Protein AF-G4TAB9-F1 (afdb_monomer_lite)

Foldseek 3Di:
DDDDPDAFPWKWFWADLALAQTFTATPVVRATQWGWAFDDQKIFIWGQDLLLATDTAKMKRHDDQDPPPPPPCRDAIWIAGPNDIGGCVRQVFDFDQDPDDDRFTKTWGDDPQWIKIKGFDPPPPDPDPDDPDDPFGKIWIKTFHPPDDDPDPDPDDDDDDDDPPVPVRDIDTAKMKTQDDPPDPGHIMIGGHPVNVVVVVSVSVSVNVVSQDRCNSVVDHHPDDSVRSSVVRSVVSDPDPPDD

Sequence (244 aa):
MSESPKDAVETLVFKNNSLIDATFTSRKQRRIVWATLTSGTSTTLYSVSPHGKLEAAASIHWHRAGSHLSLRNSAQSTVELEGNEFTIEQFGWRVRRGAFLSGIKSNYFTLGSHRCRWKPDSSGRLFDQTQYMSDAMTWVCEAEDVVGPPPHDSHGLSKLNSVLKKQSISKSTLATFCPSYNFSRHGGDLAIYPEGEPWTVWLLLSLILMHVKRQEWEKVQSQASPEALEATLGQRAAPTRPVP

Radius of gyration: 20.44 Å; chains: 1; bounding box: 75×31×52 Å

Structure (mmCIF, N/CA/C/O backbone):
data_AF-G4TAB9-F1
#
_entry.id   AF-G4TAB9-F1
#
loop_
_atom_site.group_PDB
_atom_site.id
_atom_site.type_symbol
_atom_site.label_atom_id
_atom_site.label_alt_id
_atom_site.label_comp_id
_atom_site.label_asym_id
_atom_site.label_entity_id
_atom_site.label_seq_id
_atom_site.pdbx_PDB_ins_code
_atom_site.Cartn_x
_atom_site.Cartn_y
_atom_site.Cartn_z
_atom_site.occupancy
_atom_site.B_iso_or_equiv
_atom_site.auth_seq_id
_atom_site.auth_comp_id
_atom_site.auth_asym_id
_atom_site.auth_atom_id
_atom_site.pdbx_PDB_model_num
ATOM 1 N N . MET A 1 1 ? -2.235 -5.477 -32.167 1.00 32.03 1 MET A N 1
ATOM 2 C CA . MET A 1 1 ? -3.614 -5.528 -31.641 1.00 32.03 1 MET A CA 1
ATOM 3 C C . MET A 1 1 ? -3.490 -5.431 -30.131 1.00 32.03 1 MET A C 1
ATOM 5 O O . MET A 1 1 ? -2.854 -6.290 -29.544 1.00 32.03 1 MET A O 1
ATOM 9 N N . SER A 1 2 ? -3.906 -4.307 -29.548 1.00 34.47 2 SER A N 1
ATOM 10 C CA . SER A 1 2 ? -3.848 -4.060 -28.100 1.00 34.47 2 SER A CA 1
ATOM 11 C C . SER A 1 2 ? -5.050 -4.764 -27.492 1.00 34.47 2 SER A C 1
ATOM 13 O O . SER A 1 2 ? -6.167 -4.357 -27.797 1.00 34.47 2 SER A O 1
ATOM 15 N N . GLU A 1 3 ? -4.831 -5.804 -26.688 1.00 38.50 3 GLU A N 1
ATOM 16 C CA . GLU A 1 3 ? -5.888 -6.386 -25.857 1.00 38.50 3 GLU A CA 1
ATOM 17 C C . GLU A 1 3 ? -6.584 -5.259 -25.079 1.00 38.50 3 GLU A C 1
ATOM 19 O O . GLU A 1 3 ? -5.935 -4.322 -24.594 1.00 38.50 3 GLU A O 1
ATOM 24 N N . SER A 1 4 ? -7.916 -5.305 -25.033 1.00 39.88 4 SER A N 1
ATOM 25 C CA . SER A 1 4 ? -8.698 -4.525 -24.076 1.00 39.88 4 SER A CA 1
ATOM 26 C C . SER A 1 4 ? -8.155 -4.802 -22.671 1.00 39.88 4 SER A C 1
ATOM 28 O O . SER A 1 4 ? -7.745 -5.938 -22.417 1.00 39.88 4 SER A O 1
ATOM 30 N N . PRO A 1 5 ? -8.099 -3.808 -21.767 1.00 48.31 5 PRO A N 1
ATOM 31 C CA . PRO A 1 5 ? -7.611 -4.056 -20.419 1.00 48.31 5 PRO A CA 1
ATOM 32 C C . PRO A 1 5 ? -8.468 -5.165 -19.806 1.00 48.31 5 PRO A C 1
ATOM 34 O O . PRO A 1 5 ? -9.688 -5.034 -19.737 1.00 48.31 5 PRO A O 1
ATOM 37 N N . LYS A 1 6 ? -7.821 -6.280 -19.447 1.00 62.38 6 LYS A N 1
ATOM 38 C CA . LYS A 1 6 ? -8.439 -7.363 -18.680 1.00 62.38 6 LYS A CA 1
ATOM 39 C C . LYS A 1 6 ? -9.112 -6.731 -17.463 1.00 62.38 6 LYS A C 1
ATOM 41 O O . LYS A 1 6 ? -8.503 -5.875 -16.819 1.00 62.38 6 LYS A O 1
ATOM 46 N N . ASP A 1 7 ? -10.351 -7.116 -17.177 1.00 82.88 7 ASP A N 1
ATOM 47 C CA . ASP A 1 7 ? -11.093 -6.564 -16.045 1.00 82.88 7 ASP A CA 1
ATOM 48 C C . ASP A 1 7 ? -10.268 -6.702 -14.755 1.00 82.88 7 ASP A C 1
ATOM 50 O O . ASP A 1 7 ? -9.696 -7.761 -14.476 1.00 82.88 7 ASP A O 1
ATOM 54 N N . ALA A 1 8 ? -10.167 -5.619 -13.980 1.00 83.62 8 ALA A N 1
ATOM 55 C CA . ALA A 1 8 ? -9.470 -5.644 -12.700 1.00 83.62 8 ALA A CA 1
ATOM 56 C C . ALA A 1 8 ? -10.118 -6.689 -11.776 1.00 83.62 8 ALA A C 1
ATOM 58 O O . ALA A 1 8 ? -11.340 -6.715 -11.610 1.00 83.62 8 ALA A O 1
ATOM 59 N N . VAL A 1 9 ? -9.306 -7.542 -11.150 1.00 91.88 9 VAL A N 1
ATOM 60 C CA . VAL A 1 9 ? -9.807 -8.592 -10.242 1.00 91.88 9 VAL A CA 1
ATOM 61 C C . VAL A 1 9 ? -10.205 -8.029 -8.886 1.00 91.88 9 VAL A C 1
ATOM 63 O O . VAL A 1 9 ? -11.069 -8.592 -8.206 1.00 91.88 9 VAL A O 1
ATOM 66 N N . GLU A 1 10 ? -9.600 -6.902 -8.517 1.00 92.31 10 GLU A N 1
ATOM 67 C CA . GLU A 1 10 ? -9.903 -6.151 -7.312 1.00 92.31 10 GLU A CA 1
ATOM 68 C C . GLU A 1 10 ? -9.774 -4.649 -7.583 1.00 92.31 10 GLU A C 1
ATOM 70 O O . GLU A 1 10 ? -8.941 -4.191 -8.364 1.00 92.31 10 GLU A O 1
ATOM 75 N N . THR A 1 11 ? -10.619 -3.858 -6.932 1.00 93.00 11 THR A N 1
ATOM 76 C CA . THR A 1 11 ? -10.509 -2.399 -6.933 1.00 93.00 11 THR A CA 1
ATOM 77 C C . THR A 1 11 ? -10.680 -1.908 -5.512 1.00 93.00 11 THR A C 1
ATOM 79 O O . THR A 1 11 ? -11.763 -1.999 -4.932 1.00 93.00 11 THR A O 1
ATOM 82 N N . LEU A 1 12 ? -9.602 -1.371 -4.958 1.00 93.31 12 LEU A N 1
ATOM 83 C CA . LEU A 1 12 ? -9.556 -0.819 -3.617 1.00 93.31 12 LEU A CA 1
ATOM 84 C C . LEU A 1 12 ? -9.867 0.672 -3.676 1.00 93.31 12 LEU A C 1
ATOM 86 O O . LEU A 1 12 ? -9.183 1.415 -4.367 1.00 93.31 12 LEU A O 1
ATOM 90 N N . VAL A 1 13 ? -10.880 1.111 -2.937 1.00 92.12 13 VAL A N 1
ATOM 91 C CA . VAL A 1 13 ? -11.283 2.519 -2.838 1.00 92.12 13 VAL A CA 1
ATOM 92 C C . VAL A 1 13 ? -10.944 3.048 -1.449 1.00 92.12 13 VAL A C 1
ATOM 94 O O . VAL A 1 13 ? -11.256 2.400 -0.447 1.00 92.12 13 VAL A O 1
ATOM 97 N N . PHE A 1 14 ? -10.358 4.240 -1.374 1.00 89.94 14 PHE A N 1
ATOM 98 C CA . PHE A 1 14 ? -10.007 4.912 -0.121 1.00 89.94 14 PHE A CA 1
ATOM 99 C C . PHE A 1 14 ? -10.434 6.385 -0.185 1.00 89.94 14 PHE A C 1
ATOM 101 O O . PHE A 1 14 ? -10.315 7.047 -1.211 1.00 89.94 14 PHE A O 1
ATOM 108 N N . LYS A 1 15 ? -11.011 6.904 0.904 1.00 78.31 15 LYS A N 1
ATOM 109 C CA . LYS A 1 15 ? -11.654 8.235 0.911 1.00 78.31 15 LYS A CA 1
ATOM 110 C C . LYS A 1 15 ? -10.729 9.380 1.315 1.00 78.31 15 LYS A C 1
ATOM 112 O O . LYS A 1 15 ? -11.052 10.532 1.048 1.00 78.31 15 LYS A O 1
ATOM 117 N N . ASN A 1 16 ? -9.608 9.072 1.957 1.00 73.06 16 ASN A N 1
ATOM 118 C CA . ASN A 1 16 ? -8.681 10.080 2.453 1.00 73.06 16 ASN A CA 1
ATOM 119 C C . ASN A 1 16 ? -7.612 10.364 1.395 1.00 73.06 16 ASN A C 1
ATOM 121 O O . ASN A 1 16 ? -7.181 9.468 0.678 1.00 73.06 16 ASN A O 1
ATOM 125 N N . ASN A 1 17 ? -7.132 11.605 1.327 1.00 74.56 17 ASN A N 1
ATOM 126 C CA . ASN A 1 17 ? -6.008 11.951 0.448 1.00 74.56 17 ASN A CA 1
ATOM 127 C C . ASN A 1 17 ? -4.670 11.367 0.935 1.00 74.56 17 ASN A C 1
ATOM 129 O O . ASN A 1 17 ? -3.666 11.484 0.237 1.00 74.56 17 ASN A O 1
ATOM 133 N N . SER A 1 18 ? -4.659 10.765 2.128 1.00 85.12 18 SER A N 1
ATOM 134 C CA . SER A 1 18 ? -3.510 10.063 2.679 1.00 85.12 18 SER A CA 1
ATOM 135 C C . SER A 1 18 ? -3.705 8.555 2.555 1.00 85.12 18 SER A C 1
ATOM 137 O O . SER A 1 18 ? -4.803 8.043 2.774 1.00 85.12 18 SER A O 1
ATOM 139 N N . LEU A 1 19 ? -2.628 7.855 2.202 1.00 90.56 19 LEU A N 1
ATOM 140 C CA . LEU A 1 19 ? -2.579 6.388 2.166 1.00 90.56 19 LEU A CA 1
ATOM 141 C C . LEU A 1 19 ? -2.142 5.783 3.508 1.00 90.56 19 LEU A C 1
ATOM 143 O O . LEU A 1 19 ? -2.091 4.562 3.655 1.00 90.56 19 LEU A O 1
ATOM 147 N N . ILE A 1 20 ? -1.817 6.638 4.475 1.00 92.69 20 ILE A N 1
ATOM 148 C CA . ILE A 1 20 ? -1.508 6.277 5.856 1.00 92.69 20 ILE A CA 1
ATOM 149 C C . ILE A 1 20 ? -2.669 6.693 6.749 1.00 92.69 20 ILE A C 1
ATOM 151 O O . ILE A 1 20 ? -3.351 7.673 6.451 1.00 92.69 20 ILE A O 1
ATOM 155 N N . ASP A 1 21 ? -2.902 5.927 7.814 1.00 92.69 21 ASP A N 1
ATOM 156 C CA . ASP A 1 21 ? -4.127 6.034 8.618 1.00 92.69 21 ASP A CA 1
ATOM 157 C C . ASP A 1 21 ? -5.402 5.971 7.748 1.00 92.69 21 ASP A C 1
ATOM 159 O O . ASP A 1 21 ? -6.299 6.818 7.802 1.00 92.69 21 ASP A O 1
ATOM 163 N N . ALA A 1 22 ? -5.439 4.988 6.844 1.00 93.38 22 ALA A N 1
ATOM 164 C CA . ALA A 1 22 ? -6.462 4.855 5.817 1.00 93.38 22 ALA A CA 1
ATOM 165 C C . ALA A 1 22 ? -7.086 3.458 5.818 1.00 93.38 22 ALA A C 1
ATOM 167 O O . ALA A 1 22 ? -6.459 2.466 6.174 1.00 93.38 22 ALA A O 1
ATOM 168 N N . THR A 1 23 ? -8.334 3.369 5.359 1.00 94.31 23 THR A N 1
ATOM 169 C CA . THR A 1 23 ? -9.002 2.089 5.094 1.00 94.31 23 THR A CA 1
ATOM 170 C C . THR A 1 23 ? -9.260 1.940 3.603 1.00 94.31 23 THR A C 1
ATOM 172 O O . THR A 1 23 ? -9.654 2.890 2.923 1.00 94.31 23 THR A O 1
ATOM 175 N N . PHE A 1 24 ? -9.054 0.727 3.104 1.00 95.12 24 PHE A N 1
ATOM 176 C CA . PHE A 1 24 ? -9.211 0.375 1.702 1.00 95.12 24 PHE A CA 1
ATOM 177 C C . PHE A 1 24 ? -10.399 -0.572 1.572 1.00 95.12 24 PHE A C 1
ATOM 179 O O . PHE A 1 24 ? -10.399 -1.695 2.086 1.00 95.12 24 PHE A O 1
ATOM 186 N N . THR A 1 25 ? -11.438 -0.093 0.897 1.00 95.06 25 THR A N 1
ATOM 187 C CA . THR A 1 25 ? -12.670 -0.843 0.664 1.00 95.06 25 THR A CA 1
ATOM 188 C C . THR A 1 25 ? -12.582 -1.553 -0.675 1.00 95.06 25 THR A C 1
ATOM 190 O O . THR A 1 25 ? -12.446 -0.903 -1.708 1.00 95.06 25 THR A O 1
ATOM 193 N N . SER A 1 26 ? -12.701 -2.876 -0.666 1.00 95.19 26 SER A N 1
ATOM 194 C CA . SER A 1 26 ? -12.846 -3.667 -1.885 1.00 95.19 26 SER A CA 1
ATOM 195 C C . SER A 1 26 ? -14.192 -3.350 -2.527 1.00 95.19 26 SER A C 1
ATOM 197 O O . SER A 1 26 ? -15.243 -3.496 -1.895 1.00 95.19 26 SER A O 1
ATOM 199 N N . ARG A 1 27 ? -14.182 -2.932 -3.794 1.00 91.56 27 ARG A N 1
ATOM 200 C CA . ARG A 1 27 ? -15.405 -2.707 -4.576 1.00 91.56 27 ARG A CA 1
ATOM 201 C C . ARG A 1 27 ? -16.138 -4.027 -4.825 1.00 91.56 27 ARG A C 1
ATOM 203 O O . ARG A 1 27 ? -17.368 -4.051 -4.792 1.00 91.56 27 ARG A O 1
ATOM 210 N N . LYS A 1 28 ? -15.387 -5.117 -5.013 1.00 91.75 28 LYS A N 1
ATOM 211 C CA . LYS A 1 28 ? -15.912 -6.469 -5.246 1.00 91.75 28 LYS A CA 1
ATOM 212 C C . LYS A 1 28 ? -16.591 -7.038 -4.002 1.00 91.75 28 LYS A C 1
ATOM 214 O O . LYS A 1 28 ? -17.728 -7.490 -4.074 1.00 91.75 28 LYS A O 1
ATOM 219 N N . GLN A 1 29 ? -15.917 -6.978 -2.855 1.00 92.50 29 GLN A N 1
ATOM 220 C CA . GLN A 1 29 ? -16.400 -7.536 -1.587 1.00 92.50 29 GLN A CA 1
ATOM 221 C C . GLN A 1 29 ? -17.284 -6.559 -0.800 1.00 92.50 29 GLN A C 1
ATOM 223 O O . GLN A 1 29 ? -17.890 -6.949 0.194 1.00 92.50 29 GLN A O 1
ATOM 228 N N . ARG A 1 30 ? -17.344 -5.286 -1.220 1.00 93.00 30 ARG A N 1
ATOM 229 C CA . ARG A 1 30 ? -18.098 -4.195 -0.577 1.00 93.00 30 ARG A CA 1
ATOM 230 C C . ARG A 1 30 ? -17.795 -4.035 0.917 1.00 93.00 30 ARG A C 1
ATOM 232 O O . ARG A 1 30 ? -18.663 -3.655 1.698 1.00 93.00 30 ARG A O 1
ATOM 239 N N . ARG A 1 31 ? -16.551 -4.308 1.311 1.00 93.94 31 ARG A N 1
ATOM 240 C CA . ARG A 1 31 ? -16.072 -4.222 2.696 1.00 93.94 31 ARG A CA 1
ATOM 241 C C . ARG A 1 31 ? -14.636 -3.726 2.752 1.00 93.94 31 ARG A C 1
ATOM 243 O O . ARG A 1 31 ? -13.920 -3.765 1.751 1.00 93.94 31 ARG A O 1
ATOM 250 N N . ILE A 1 32 ? -14.216 -3.293 3.935 1.00 95.31 32 ILE A N 1
ATOM 251 C CA . ILE A 1 32 ? -12.814 -2.972 4.205 1.00 95.31 32 ILE A CA 1
ATOM 252 C C . ILE A 1 32 ? -12.015 -4.279 4.188 1.00 95.31 32 ILE A C 1
ATOM 254 O O . ILE A 1 32 ? -12.400 -5.248 4.843 1.00 95.31 32 ILE A O 1
ATOM 258 N N . VAL A 1 33 ? -10.942 -4.301 3.399 1.00 97.06 33 VAL A N 1
ATOM 259 C CA . VAL A 1 33 ? -10.063 -5.471 3.211 1.00 97.06 33 VAL A CA 1
ATOM 260 C C . VAL A 1 33 ? -8.607 -5.173 3.555 1.00 97.06 33 VAL A C 1
ATOM 262 O O . VAL A 1 33 ? -7.869 -6.097 3.876 1.00 97.06 33 VAL A O 1
ATOM 265 N N . TRP A 1 34 ? -8.214 -3.897 3.545 1.00 97.62 34 TRP A N 1
ATOM 266 C CA . TRP A 1 34 ? -6.914 -3.441 4.029 1.00 97.62 34 TRP A CA 1
ATOM 267 C C . TRP A 1 34 ? -7.077 -2.183 4.874 1.00 97.62 34 TRP A C 1
ATOM 269 O O . TRP A 1 34 ? -8.012 -1.399 4.671 1.00 97.62 34 TRP A O 1
ATOM 279 N N . ALA A 1 35 ? -6.149 -1.972 5.796 1.00 96.94 35 ALA A N 1
ATOM 280 C CA . ALA A 1 35 ? -6.041 -0.748 6.573 1.00 96.94 35 ALA A CA 1
ATOM 281 C C . ALA A 1 35 ? -4.573 -0.403 6.819 1.00 96.94 35 ALA A C 1
ATOM 283 O O . ALA A 1 35 ? -3.735 -1.291 6.935 1.00 96.94 35 ALA A O 1
ATOM 284 N N . THR A 1 36 ? -4.260 0.879 6.924 1.00 97.00 36 THR A N 1
ATOM 285 C CA . THR A 1 36 ? -2.974 1.358 7.423 1.00 97.00 36 THR A CA 1
ATOM 286 C C . THR A 1 36 ? -3.197 2.070 8.742 1.00 97.00 36 THR A C 1
ATOM 288 O O . THR A 1 36 ? -4.131 2.856 8.859 1.00 97.00 36 THR A O 1
ATOM 291 N N . LEU A 1 37 ? -2.338 1.814 9.725 1.00 96.56 37 LEU A N 1
ATOM 292 C CA . LEU A 1 37 ? -2.299 2.562 10.981 1.00 96.56 37 LEU A CA 1
ATOM 293 C C . LEU A 1 37 ? -0.888 3.088 11.202 1.00 96.56 37 LEU A C 1
ATOM 295 O O . LEU A 1 37 ? 0.083 2.373 10.963 1.00 96.56 37 LEU A O 1
ATOM 299 N N . THR A 1 38 ? -0.776 4.329 11.662 1.00 95.25 38 THR A N 1
ATOM 300 C CA . THR A 1 38 ? 0.503 4.980 11.944 1.00 95.25 38 THR A CA 1
ATOM 301 C C . THR A 1 38 ? 0.605 5.280 13.429 1.00 95.25 38 THR A C 1
ATOM 303 O O . THR A 1 38 ? -0.222 6.009 13.974 1.00 95.25 38 THR A O 1
ATOM 306 N N . SER A 1 39 ? 1.638 4.739 14.071 1.00 94.06 39 SER A N 1
ATOM 307 C CA . SER A 1 39 ? 1.949 4.958 15.480 1.00 94.06 39 SER A CA 1
ATOM 308 C C . SER A 1 39 ? 3.418 5.331 15.636 1.00 94.06 39 SER A C 1
ATOM 310 O O . SER A 1 39 ? 4.325 4.557 15.314 1.00 94.06 39 SER A O 1
ATOM 312 N N . GLY A 1 40 ? 3.661 6.553 16.106 1.00 91.69 40 GLY A N 1
ATOM 313 C CA . GLY A 1 40 ? 4.998 7.111 16.237 1.00 91.69 40 GLY A CA 1
ATOM 314 C C . GLY A 1 40 ? 5.704 7.167 14.884 1.00 91.69 40 GLY A C 1
ATOM 315 O O . GLY A 1 40 ? 5.285 7.886 13.977 1.00 91.69 40 GLY A O 1
ATOM 316 N N . THR A 1 41 ? 6.795 6.413 14.767 1.00 92.12 41 THR A N 1
ATOM 317 C CA . THR A 1 41 ? 7.621 6.311 13.558 1.00 92.12 41 THR A CA 1
ATOM 318 C C . THR A 1 41 ? 7.270 5.113 12.685 1.00 92.12 41 THR A C 1
ATOM 320 O O . THR A 1 41 ? 7.981 4.867 11.721 1.00 92.12 41 THR A O 1
ATOM 323 N N . SER A 1 42 ? 6.222 4.349 12.988 1.00 94.62 42 SER A N 1
ATOM 324 C CA . SER A 1 42 ? 5.870 3.158 12.215 1.00 94.62 42 SER A CA 1
ATOM 325 C C . SER A 1 42 ? 4.497 3.302 11.573 1.00 94.62 42 SER A C 1
ATOM 327 O O . SER A 1 42 ? 3.547 3.738 12.223 1.00 94.62 42 SER A O 1
ATOM 329 N N . THR A 1 43 ? 4.389 2.937 10.298 1.00 96.31 43 THR A N 1
ATOM 330 C CA . THR A 1 43 ? 3.108 2.717 9.621 1.00 96.31 43 THR A CA 1
ATOM 331 C C . THR A 1 43 ? 2.977 1.241 9.299 1.00 96.31 43 THR A C 1
ATOM 333 O O . THR A 1 43 ? 3.750 0.721 8.499 1.00 96.31 43 THR A O 1
ATOM 336 N N . THR A 1 44 ? 1.960 0.588 9.844 1.00 97.69 44 THR A N 1
ATOM 337 C CA . THR A 1 44 ? 1.683 -0.830 9.609 1.00 97.69 44 THR A CA 1
ATOM 338 C C . THR A 1 44 ? 0.521 -0.982 8.639 1.00 97.69 44 THR A C 1
ATOM 340 O O . THR A 1 44 ? -0.521 -0.343 8.797 1.00 97.69 44 THR A O 1
ATOM 343 N N . LEU A 1 45 ? 0.699 -1.835 7.633 1.00 97.88 45 LEU A N 1
ATOM 344 C CA . LEU A 1 45 ? -0.339 -2.287 6.716 1.00 97.88 45 LEU A CA 1
ATOM 345 C C . LEU A 1 45 ? -0.945 -3.587 7.255 1.00 97.88 45 LEU A C 1
ATOM 347 O O . LEU A 1 45 ? -0.244 -4.580 7.445 1.00 97.88 45 LEU A O 1
ATOM 351 N N . TYR A 1 46 ? -2.256 -3.580 7.456 1.00 98.00 46 TYR A N 1
ATOM 352 C CA . TYR A 1 46 ? -3.039 -4.709 7.938 1.00 98.00 46 TYR A CA 1
ATOM 353 C C . TYR A 1 46 ? -3.952 -5.242 6.841 1.00 98.00 46 TYR A C 1
ATOM 355 O O . TYR A 1 46 ? -4.637 -4.462 6.170 1.00 98.00 46 TYR A O 1
ATOM 363 N N . SER A 1 47 ? -4.022 -6.564 6.710 1.00 97.50 47 SER A N 1
ATOM 364 C CA . SER A 1 47 ? -5.145 -7.222 6.049 1.00 97.50 47 SER A CA 1
ATOM 365 C C . SER A 1 47 ? -6.335 -7.271 7.014 1.00 97.50 47 SER A C 1
ATOM 367 O O . SER A 1 47 ? -6.168 -7.360 8.232 1.00 97.50 47 SER A O 1
ATOM 369 N N . VAL A 1 48 ? -7.552 -7.170 6.478 1.00 97.25 48 VAL A N 1
ATOM 370 C CA . VAL A 1 48 ? -8.790 -7.203 7.264 1.00 97.25 48 VAL A CA 1
ATOM 371 C C . VAL A 1 48 ? -9.587 -8.449 6.907 1.00 97.25 48 VAL A C 1
ATOM 373 O O . VAL A 1 48 ? -10.176 -8.572 5.822 1.00 97.25 48 VAL A O 1
ATOM 376 N N . SER A 1 49 ? -9.647 -9.379 7.854 1.00 96.00 49 SER A N 1
ATOM 377 C CA . SER A 1 49 ? -10.442 -10.599 7.722 1.00 96.00 49 SER A CA 1
ATOM 378 C C . SER A 1 49 ? -11.942 -10.287 7.559 1.00 96.00 49 SER A C 1
ATOM 380 O O . SER A 1 49 ? -12.399 -9.194 7.912 1.00 96.00 49 SER A O 1
ATOM 382 N N . PRO A 1 50 ? -12.758 -11.235 7.061 1.00 93.31 50 PRO A N 1
ATOM 383 C CA . PRO A 1 50 ? -14.213 -11.072 6.974 1.00 93.31 50 PRO A CA 1
ATOM 384 C C . PRO A 1 50 ? -14.896 -10.697 8.297 1.00 93.31 50 PRO A C 1
ATOM 386 O O . PRO A 1 50 ? -15.932 -10.041 8.279 1.00 93.31 50 PRO A O 1
ATOM 389 N N . HIS A 1 51 ? -14.303 -11.070 9.433 1.00 92.56 51 HIS A N 1
ATOM 390 C CA . HIS A 1 51 ? -14.827 -10.789 10.772 1.00 92.56 51 HIS A CA 1
ATOM 391 C C . HIS A 1 51 ? -14.289 -9.485 11.379 1.00 92.56 51 HIS A C 1
ATOM 393 O O . HIS A 1 51 ? -14.557 -9.196 12.541 1.00 92.56 51 HIS A O 1
ATOM 399 N N . GLY A 1 52 ? -13.524 -8.700 10.616 1.00 93.56 52 GLY A N 1
ATOM 400 C CA . GLY A 1 52 ? -12.969 -7.427 11.073 1.00 93.56 52 GLY A CA 1
ATOM 401 C C . GLY A 1 52 ? -11.675 -7.541 11.881 1.00 93.56 52 GLY A C 1
ATOM 402 O O . GLY A 1 52 ? -11.149 -6.509 12.280 1.00 93.56 52 GLY A O 1
ATOM 403 N N . LYS A 1 53 ? -11.137 -8.753 12.081 1.00 96.56 53 LYS A N 1
ATOM 404 C CA . LYS A 1 53 ? -9.807 -8.966 12.673 1.00 96.56 53 LYS A CA 1
ATOM 405 C C . LYS A 1 53 ? -8.710 -8.456 11.736 1.00 96.56 53 LYS A C 1
ATOM 407 O O . LYS A 1 53 ? -8.800 -8.704 10.527 1.00 96.56 53 LYS A O 1
ATOM 412 N N . LEU A 1 54 ? -7.708 -7.793 12.300 1.00 97.19 54 LEU A N 1
ATOM 413 C CA . LEU A 1 54 ? -6.544 -7.248 11.619 1.00 97.19 54 LEU A CA 1
ATOM 414 C C . LEU A 1 54 ? -5.368 -8.226 11.703 1.00 97.19 54 LEU A C 1
ATOM 416 O O . LEU A 1 54 ? -5.044 -8.751 12.766 1.00 97.19 54 LEU A O 1
ATOM 420 N N . GLU A 1 55 ? -4.685 -8.433 10.582 1.00 96.88 55 GLU A N 1
ATOM 421 C CA . GLU A 1 55 ? -3.434 -9.193 10.532 1.00 96.88 55 GLU A CA 1
ATOM 422 C C . GLU A 1 55 ? -2.353 -8.324 9.894 1.00 96.88 55 GLU A C 1
ATOM 424 O O . GLU A 1 55 ? -2.518 -7.827 8.778 1.00 96.88 55 GLU A O 1
ATOM 429 N N . ALA A 1 56 ? -1.262 -8.081 10.623 1.00 96.81 56 ALA A N 1
ATOM 430 C CA . ALA A 1 56 ? -0.165 -7.258 10.127 1.00 96.81 56 ALA A CA 1
ATOM 431 C C . ALA A 1 56 ? 0.511 -7.962 8.943 1.00 96.81 56 ALA A C 1
ATOM 433 O O . ALA A 1 56 ? 1.013 -9.075 9.081 1.00 96.81 56 ALA A O 1
ATOM 434 N N . ALA A 1 57 ? 0.513 -7.308 7.784 1.00 96.88 57 ALA A N 1
ATOM 435 C CA . ALA A 1 57 ? 1.118 -7.829 6.562 1.00 96.88 57 ALA A CA 1
ATOM 436 C C . ALA A 1 57 ? 2.511 -7.239 6.317 1.00 96.88 57 ALA A C 1
ATOM 438 O O . ALA A 1 57 ? 3.392 -7.920 5.798 1.00 96.88 57 ALA A O 1
ATOM 439 N N . ALA A 1 58 ? 2.704 -5.968 6.676 1.00 96.94 58 ALA A N 1
ATOM 440 C CA . ALA A 1 58 ? 3.967 -5.261 6.514 1.00 96.94 58 ALA A CA 1
ATOM 441 C C . ALA A 1 58 ? 4.016 -3.997 7.370 1.00 96.94 58 ALA A C 1
ATOM 443 O O . ALA A 1 58 ? 2.974 -3.481 7.779 1.00 96.94 58 ALA A O 1
ATOM 444 N N . SER A 1 59 ? 5.208 -3.442 7.569 1.00 96.81 59 SER A N 1
ATOM 445 C CA . SER A 1 59 ? 5.377 -2.137 8.203 1.00 96.81 59 SER A CA 1
ATOM 446 C C . SER A 1 59 ? 6.438 -1.286 7.506 1.00 96.81 59 SER A C 1
ATOM 448 O O . SER A 1 59 ? 7.332 -1.785 6.824 1.00 96.81 59 SER A O 1
ATOM 450 N N . ILE A 1 60 ? 6.307 0.030 7.636 1.00 95.06 60 ILE A N 1
ATOM 451 C CA . ILE A 1 60 ? 7.301 1.015 7.217 1.00 95.06 60 ILE A CA 1
ATOM 452 C C . ILE A 1 60 ? 7.787 1.711 8.481 1.00 95.06 60 ILE A C 1
ATOM 454 O O . ILE A 1 60 ? 7.001 2.372 9.163 1.00 95.06 60 ILE A O 1
ATOM 458 N N . HIS A 1 61 ? 9.080 1.603 8.768 1.00 94.25 61 HIS A N 1
ATOM 459 C CA . HIS A 1 61 ? 9.728 2.290 9.879 1.00 94.25 61 HIS A CA 1
ATOM 460 C C . HIS A 1 61 ? 10.359 3.576 9.362 1.00 94.25 61 HIS A C 1
ATOM 462 O O . HIS A 1 61 ? 11.424 3.597 8.741 1.00 94.25 61 HIS A O 1
ATOM 468 N N . TRP A 1 62 ? 9.663 4.681 9.588 1.00 91.25 62 TRP A N 1
ATOM 469 C CA . TRP A 1 62 ? 10.078 6.007 9.179 1.00 91.25 62 TRP A CA 1
ATOM 470 C C . TRP A 1 62 ? 11.239 6.502 10.029 1.00 91.25 62 TRP A C 1
ATOM 472 O O . TRP A 1 62 ? 11.181 6.558 11.256 1.00 91.25 62 TRP A O 1
ATOM 482 N N . HIS A 1 63 ? 12.286 6.973 9.365 1.00 87.62 63 HIS A N 1
ATOM 483 C CA . HIS A 1 63 ? 13.338 7.700 10.050 1.00 87.62 63 HIS A CA 1
ATOM 484 C C . HIS A 1 63 ? 13.015 9.194 10.077 1.00 87.62 63 HIS A C 1
ATOM 486 O O . HIS A 1 63 ? 12.887 9.841 9.030 1.00 87.62 63 HIS A O 1
ATOM 492 N N . ARG A 1 64 ? 12.931 9.766 11.283 1.00 80.31 64 ARG A N 1
ATOM 493 C CA . ARG A 1 64 ? 12.915 11.219 11.458 1.00 80.31 64 ARG A CA 1
ATOM 494 C C . ARG A 1 64 ? 14.269 11.749 11.020 1.00 80.31 64 ARG A C 1
ATOM 496 O O . ARG A 1 64 ? 15.271 11.467 11.664 1.00 80.31 64 ARG A O 1
ATOM 503 N N . ALA A 1 65 ? 14.297 12.535 9.947 1.00 67.25 65 ALA A N 1
ATOM 504 C CA . ALA A 1 65 ? 15.513 13.237 9.568 1.00 67.25 65 ALA A CA 1
ATOM 505 C C . ALA A 1 65 ? 15.923 14.144 10.740 1.00 67.25 65 ALA A C 1
ATOM 507 O O . ALA A 1 65 ? 15.263 15.147 11.012 1.00 67.25 65 ALA A O 1
ATOM 508 N N . GLY A 1 66 ? 16.967 13.744 11.468 1.00 58.66 66 GLY A N 1
ATOM 509 C CA . GLY A 1 66 ? 17.549 14.553 12.528 1.00 58.66 66 GLY A CA 1
ATOM 510 C C . GLY A 1 66 ? 18.001 15.903 11.979 1.00 58.66 66 GLY A C 1
ATOM 511 O O . GLY A 1 66 ? 18.275 16.048 10.785 1.00 58.66 66 GLY A O 1
ATOM 512 N N . SER A 1 67 ? 18.068 16.901 12.859 1.00 50.09 67 SER A N 1
ATOM 513 C CA . SER A 1 67 ? 18.606 18.222 12.544 1.00 50.09 67 SER A CA 1
ATOM 514 C C . SER A 1 67 ? 19.952 18.119 11.806 1.00 50.09 67 SER A C 1
ATOM 516 O O . SER A 1 67 ? 20.682 17.136 11.941 1.00 50.09 67 SER A O 1
ATOM 518 N N . HIS A 1 68 ? 20.246 19.152 11.015 1.00 50.66 68 HIS A N 1
ATOM 519 C CA . HIS A 1 68 ? 21.287 19.339 9.985 1.00 50.66 68 HIS A CA 1
ATOM 520 C C . HIS A 1 68 ? 22.747 18.899 10.305 1.00 50.66 68 HIS A C 1
ATOM 522 O O . HIS A 1 68 ? 23.654 19.141 9.513 1.00 50.66 68 HIS A O 1
ATOM 528 N N . LEU A 1 69 ? 23.010 18.268 11.451 1.00 50.16 69 LEU A N 1
ATOM 529 C CA . LEU A 1 69 ? 24.332 17.926 11.977 1.00 50.16 69 LEU A CA 1
ATOM 530 C C . LEU A 1 69 ? 24.702 16.430 11.890 1.00 50.16 69 LEU A C 1
ATOM 532 O O . LEU A 1 69 ? 25.855 16.089 12.133 1.00 50.16 69 LEU A O 1
ATOM 536 N N . SER A 1 70 ? 23.797 15.528 11.491 1.00 44.59 70 SER A N 1
ATOM 537 C CA . SER A 1 70 ? 24.111 14.089 11.325 1.00 44.59 70 SER A CA 1
ATOM 538 C C . SER A 1 70 ? 24.495 13.727 9.879 1.00 44.59 70 SER A C 1
ATOM 540 O O . SER A 1 70 ? 23.871 12.914 9.208 1.00 44.59 70 SER A O 1
ATOM 542 N N . LEU A 1 71 ? 25.563 14.343 9.371 1.00 45.97 71 LEU A N 1
ATOM 543 C CA . LEU A 1 71 ? 26.018 14.231 7.974 1.00 45.97 71 LEU A CA 1
ATOM 544 C C . LEU A 1 71 ? 26.753 12.925 7.601 1.00 45.97 71 LEU A C 1
ATOM 546 O O . LEU A 1 71 ? 27.310 12.851 6.508 1.00 45.97 71 LEU A O 1
ATOM 550 N N . ARG A 1 72 ? 26.804 11.898 8.464 1.00 47.69 72 ARG A N 1
ATOM 551 C CA . ARG A 1 72 ? 27.604 10.685 8.173 1.00 47.69 72 ARG A CA 1
ATOM 552 C C . ARG A 1 72 ? 26.891 9.341 8.255 1.00 47.69 72 ARG A C 1
ATOM 554 O O . ARG A 1 72 ? 27.296 8.449 7.527 1.00 47.69 72 ARG A O 1
ATOM 561 N N . ASN A 1 73 ? 25.804 9.227 9.012 1.00 44.84 73 ASN A N 1
ATOM 562 C CA . ASN A 1 73 ? 24.955 8.036 9.028 1.00 44.84 73 ASN A CA 1
ATOM 563 C C . ASN A 1 73 ? 23.512 8.501 8.843 1.00 44.84 73 ASN A C 1
ATOM 565 O O . ASN A 1 73 ? 22.800 8.716 9.821 1.00 44.84 73 ASN A O 1
ATOM 569 N N . SER A 1 74 ? 23.095 8.747 7.598 1.00 54.72 74 SER A N 1
ATOM 570 C CA . SER A 1 74 ? 21.689 9.039 7.319 1.00 54.72 74 SER A CA 1
ATOM 571 C C . SER A 1 74 ? 20.905 7.767 7.601 1.00 54.72 74 SER A C 1
ATOM 573 O O . SER A 1 74 ? 20.858 6.881 6.747 1.00 54.72 74 SER A O 1
ATOM 575 N N . ALA A 1 75 ? 20.348 7.630 8.802 1.00 62.88 75 ALA A N 1
ATOM 576 C CA . ALA A 1 75 ? 19.448 6.524 9.061 1.00 62.88 75 ALA A CA 1
ATOM 577 C C . ALA A 1 75 ? 18.324 6.596 8.015 1.00 62.88 75 ALA A C 1
ATOM 579 O O . ALA A 1 75 ? 17.727 7.644 7.748 1.00 62.88 75 ALA A O 1
ATOM 580 N N . GLN A 1 76 ? 18.172 5.502 7.282 1.00 79.94 76 GLN A N 1
ATOM 581 C CA . GLN A 1 76 ? 17.201 5.404 6.209 1.00 79.94 76 GLN A CA 1
ATOM 582 C C . GLN A 1 76 ? 15.932 4.806 6.795 1.00 79.94 76 GLN A C 1
ATOM 584 O O . GLN A 1 76 ? 15.991 4.027 7.741 1.00 79.94 76 GLN A O 1
ATOM 589 N N . SER A 1 77 ? 14.781 5.202 6.257 1.00 87.75 77 SER A N 1
ATOM 590 C CA . SER A 1 77 ? 13.551 4.494 6.607 1.00 87.75 77 SER A CA 1
ATOM 591 C C . SER A 1 77 ? 13.635 3.070 6.050 1.00 87.75 77 SER A C 1
ATOM 593 O O . SER A 1 77 ? 14.225 2.858 4.980 1.00 87.75 77 SER A O 1
ATOM 595 N N . THR A 1 78 ? 13.070 2.115 6.773 1.00 92.12 78 THR A N 1
ATOM 596 C CA . THR A 1 78 ? 13.085 0.696 6.414 1.00 92.12 78 THR A CA 1
ATOM 597 C C . THR A 1 78 ? 11.665 0.187 6.201 1.00 92.12 78 THR A C 1
ATOM 599 O O . THR A 1 78 ? 10.684 0.835 6.570 1.00 92.12 78 THR A O 1
ATOM 602 N N . VAL A 1 79 ? 11.557 -0.945 5.521 1.00 92.31 79 VAL A N 1
ATOM 603 C CA . VAL A 1 79 ? 10.317 -1.670 5.268 1.00 92.31 79 VAL A CA 1
ATOM 604 C C . VAL A 1 79 ? 10.503 -3.067 5.825 1.00 92.31 79 VAL A C 1
ATOM 606 O O . VAL A 1 79 ? 11.469 -3.742 5.480 1.00 92.31 79 VAL A O 1
ATOM 609 N N . GLU A 1 80 ? 9.575 -3.496 6.661 1.00 94.62 80 GLU A N 1
ATOM 610 C CA . GLU A 1 80 ? 9.492 -4.863 7.146 1.00 94.62 80 GLU A CA 1
ATOM 611 C C . GLU A 1 80 ? 8.380 -5.582 6.387 1.00 94.62 80 GLU A C 1
ATOM 613 O O . GLU A 1 80 ? 7.226 -5.142 6.375 1.00 94.62 80 GLU A O 1
ATOM 618 N N . LEU A 1 81 ? 8.724 -6.684 5.734 1.00 91.19 81 LEU A N 1
ATOM 619 C CA . LEU A 1 81 ? 7.792 -7.482 4.955 1.00 91.19 81 LEU A CA 1
ATOM 620 C C . LEU A 1 81 ? 8.132 -8.959 5.122 1.00 91.19 81 LEU A C 1
ATOM 622 O O . LEU A 1 81 ? 9.275 -9.365 4.913 1.00 91.19 81 LEU A O 1
ATOM 626 N N . GLU A 1 82 ? 7.134 -9.755 5.512 1.00 89.25 82 GLU A N 1
ATOM 627 C CA . GLU A 1 82 ? 7.291 -11.200 5.741 1.00 89.25 82 GLU A CA 1
ATOM 628 C C . GLU A 1 82 ? 8.430 -11.528 6.733 1.00 89.25 82 GLU A C 1
ATOM 630 O O . GLU A 1 82 ? 9.165 -12.498 6.565 1.00 89.25 82 GLU A O 1
ATOM 635 N N . GLY A 1 83 ? 8.610 -10.685 7.758 1.00 88.88 83 GLY A N 1
ATOM 636 C CA . GLY A 1 83 ? 9.660 -10.827 8.775 1.00 88.88 83 GLY A CA 1
ATOM 637 C C . GLY A 1 83 ? 11.068 -10.429 8.316 1.00 88.88 83 GLY A C 1
ATOM 638 O O . GLY A 1 83 ? 12.015 -10.553 9.090 1.00 88.88 83 GLY A O 1
ATOM 639 N N . ASN A 1 84 ? 11.222 -9.944 7.082 1.00 89.19 84 ASN A N 1
ATOM 640 C CA . ASN A 1 84 ? 12.487 -9.436 6.561 1.00 89.19 84 ASN A CA 1
ATOM 641 C C . ASN A 1 84 ? 12.486 -7.908 6.563 1.00 89.19 84 ASN A C 1
ATOM 643 O O . ASN A 1 84 ? 11.516 -7.284 6.132 1.00 89.19 84 ASN A O 1
ATOM 647 N N . GLU A 1 85 ? 13.592 -7.309 6.999 1.00 90.44 85 GLU A N 1
ATOM 648 C CA . GLU A 1 85 ? 13.782 -5.861 6.977 1.00 90.44 85 GLU A CA 1
ATOM 649 C C . GLU A 1 85 ? 14.646 -5.443 5.781 1.00 90.44 85 GLU A C 1
ATOM 651 O O . GLU A 1 85 ? 15.728 -5.980 5.541 1.00 90.44 85 GLU A O 1
ATOM 656 N N . PHE A 1 86 ? 14.169 -4.445 5.042 1.00 86.75 86 PHE A N 1
ATOM 657 C CA . PHE A 1 86 ? 14.834 -3.866 3.883 1.00 86.75 86 PHE A CA 1
ATOM 658 C C . PHE A 1 86 ? 14.968 -2.361 4.077 1.00 86.75 86 PHE A C 1
ATOM 660 O O . PHE A 1 86 ? 14.030 -1.698 4.519 1.00 86.75 86 PHE A O 1
ATOM 667 N N . THR A 1 87 ? 16.080 -1.760 3.658 1.00 87.06 87 THR A N 1
ATOM 668 C CA . THR A 1 87 ? 16.057 -0.307 3.434 1.00 87.06 87 THR A CA 1
ATOM 669 C C . THR A 1 87 ? 15.076 0.017 2.307 1.00 87.06 87 THR A C 1
ATOM 671 O O . THR A 1 87 ? 14.862 -0.800 1.410 1.00 87.06 87 THR A O 1
ATOM 674 N N . ILE A 1 88 ? 14.501 1.224 2.296 1.00 82.81 88 ILE A N 1
ATOM 675 C CA . ILE A 1 88 ? 13.655 1.674 1.174 1.00 82.81 88 ILE A CA 1
ATOM 676 C C . ILE A 1 88 ? 14.363 1.447 -0.181 1.00 82.81 88 ILE A C 1
ATOM 678 O O . ILE A 1 88 ? 13.748 0.978 -1.139 1.00 82.81 88 ILE A O 1
ATOM 682 N N . GLU A 1 89 ? 15.672 1.702 -0.263 1.00 78.69 89 GLU A N 1
ATOM 683 C CA . GLU A 1 89 ? 16.451 1.473 -1.486 1.00 78.69 89 GLU A CA 1
ATOM 684 C C . GLU A 1 89 ? 16.556 -0.013 -1.876 1.00 78.69 89 GLU A C 1
ATOM 686 O O . GLU A 1 89 ? 16.500 -0.331 -3.069 1.00 78.69 89 GLU A O 1
ATOM 691 N N . GLN A 1 90 ? 16.695 -0.914 -0.894 1.00 78.81 90 GLN A N 1
ATOM 692 C CA . GLN A 1 90 ? 16.746 -2.373 -1.079 1.00 78.81 90 GLN A CA 1
ATOM 693 C C . GLN A 1 90 ? 15.384 -2.975 -1.423 1.00 78.81 90 GLN A C 1
ATOM 695 O O . GLN A 1 90 ? 15.319 -3.851 -2.279 1.00 78.81 90 GLN A O 1
ATOM 700 N N . PHE A 1 91 ? 14.301 -2.440 -0.851 1.00 75.94 91 PHE A N 1
ATOM 701 C CA . PHE A 1 91 ? 12.919 -2.722 -1.266 1.00 75.94 91 PHE A CA 1
ATOM 702 C C . PHE A 1 91 ? 12.680 -2.358 -2.748 1.00 75.94 91 PHE A C 1
ATOM 704 O O . PHE A 1 91 ? 11.681 -2.713 -3.370 1.00 75.94 91 PHE A O 1
ATOM 711 N N . GLY A 1 92 ? 13.642 -1.650 -3.341 1.00 65.69 92 GLY A N 1
ATOM 712 C CA . GLY A 1 92 ? 13.721 -1.352 -4.754 1.00 65.69 92 GLY A CA 1
ATOM 713 C C . GLY A 1 92 ? 13.268 0.063 -5.069 1.00 65.69 92 GLY A C 1
ATOM 714 O O . GLY A 1 92 ? 13.420 0.477 -6.216 1.00 65.69 92 GLY A O 1
ATOM 715 N N . TRP A 1 93 ? 12.805 0.821 -4.068 1.00 68.06 93 TRP A N 1
ATOM 716 C CA . TRP A 1 93 ? 12.339 2.192 -4.214 1.00 68.06 93 TRP A CA 1
ATOM 717 C C . TRP A 1 93 ? 13.482 3.118 -4.634 1.00 68.06 93 TRP A C 1
ATOM 719 O O . TRP A 1 93 ? 14.271 3.618 -3.830 1.00 68.06 93 TRP A O 1
ATOM 729 N N . ARG A 1 94 ? 13.565 3.370 -5.940 1.00 65.56 94 ARG A N 1
ATOM 730 C CA . ARG A 1 94 ? 14.541 4.292 -6.527 1.00 65.56 94 ARG A CA 1
ATOM 731 C C . ARG A 1 94 ? 13.826 5.402 -7.272 1.00 65.56 94 ARG A C 1
ATOM 733 O O . ARG A 1 94 ? 13.242 5.178 -8.334 1.00 65.56 94 ARG A O 1
ATOM 740 N N . VAL A 1 95 ? 13.943 6.620 -6.750 1.00 62.34 95 VAL A N 1
ATOM 741 C CA . VAL A 1 95 ? 13.470 7.828 -7.430 1.00 62.34 95 VAL A CA 1
ATOM 742 C C . VAL A 1 95 ? 14.466 8.181 -8.534 1.00 62.34 95 VAL A C 1
ATOM 744 O O . VAL A 1 95 ? 15.514 8.772 -8.270 1.00 62.34 95 VAL A O 1
ATOM 747 N N . ARG A 1 96 ? 14.152 7.862 -9.795 1.00 56.94 96 ARG A N 1
ATOM 748 C CA . ARG A 1 96 ? 14.897 8.439 -10.925 1.00 56.94 96 ARG A CA 1
ATOM 749 C C . ARG A 1 96 ? 14.312 9.803 -11.269 1.00 56.94 96 ARG A C 1
ATOM 751 O O . ARG A 1 96 ? 13.149 9.907 -11.654 1.00 56.94 96 ARG A O 1
ATOM 758 N N . ARG A 1 97 ? 15.137 10.849 -11.166 1.00 53.84 97 ARG A N 1
ATOM 759 C CA . ARG A 1 97 ? 14.848 12.139 -11.805 1.00 53.84 97 ARG A CA 1
ATOM 760 C C . ARG A 1 97 ? 15.004 11.948 -13.314 1.00 53.84 97 ARG A C 1
ATOM 762 O O . ARG A 1 97 ? 16.051 11.485 -13.762 1.00 53.84 97 ARG A O 1
ATOM 769 N N . GLY A 1 98 ? 13.952 12.226 -14.082 1.00 48.12 98 GLY A N 1
ATOM 770 C CA . GLY A 1 98 ? 14.023 12.199 -15.542 1.00 48.12 98 GLY A CA 1
ATOM 771 C C . GLY A 1 98 ? 15.065 13.194 -16.062 1.00 48.12 98 GLY A C 1
ATOM 772 O O . GLY A 1 98 ? 15.237 14.266 -15.489 1.00 48.12 98 GLY A O 1
ATOM 773 N N . ALA A 1 99 ? 15.760 12.836 -17.144 1.00 43.47 99 ALA A N 1
ATOM 774 C CA . ALA A 1 99 ? 16.829 13.644 -17.741 1.00 43.47 99 ALA A CA 1
ATOM 775 C C . ALA A 1 99 ? 16.332 14.885 -18.518 1.00 43.47 99 ALA A C 1
ATOM 777 O O . ALA A 1 99 ? 17.143 15.653 -19.018 1.00 43.47 99 ALA A O 1
ATOM 778 N N . PHE A 1 100 ? 15.018 15.105 -18.615 1.00 40.78 100 PHE A N 1
ATOM 779 C CA . PHE A 1 100 ? 14.425 16.230 -19.340 1.00 40.78 100 PHE A CA 1
ATOM 780 C C . PHE A 1 100 ? 13.290 16.846 -18.528 1.00 40.78 100 PHE A C 1
ATOM 782 O O . PHE A 1 100 ? 12.316 16.143 -18.281 1.00 40.78 100 PHE A O 1
ATOM 789 N N . LEU A 1 101 ? 13.467 18.122 -18.142 1.00 37.66 101 LEU A N 1
ATOM 790 C CA . LEU A 1 101 ? 12.545 19.236 -17.794 1.00 37.66 101 LEU A CA 1
ATOM 791 C C . LEU A 1 101 ? 11.136 18.995 -17.199 1.00 37.66 101 LEU A C 1
ATOM 793 O O . LEU A 1 101 ? 10.461 19.954 -16.845 1.00 37.66 101 LEU A O 1
ATOM 797 N N . SER A 1 102 ? 10.688 17.765 -17.003 1.00 44.47 102 SER A N 1
ATOM 798 C CA . SER A 1 102 ? 9.438 17.409 -16.350 1.00 44.47 102 SER A CA 1
ATOM 799 C C . SER A 1 102 ? 9.800 16.651 -15.078 1.00 44.47 102 SER A C 1
ATOM 801 O O . SER A 1 102 ? 10.375 15.565 -15.114 1.00 44.47 102 SER A O 1
ATOM 803 N N . GLY A 1 103 ? 9.514 17.252 -13.922 1.00 47.31 103 GLY A N 1
ATOM 804 C CA . GLY A 1 103 ? 9.783 16.708 -12.584 1.00 47.31 103 GLY A CA 1
ATOM 805 C C . GLY A 1 103 ? 8.991 15.440 -12.232 1.00 47.31 103 GLY A C 1
ATOM 806 O O . GLY A 1 103 ? 8.744 15.181 -11.056 1.00 47.31 103 GLY A O 1
ATOM 807 N N . ILE A 1 104 ? 8.580 14.661 -13.232 1.00 52.78 104 ILE A N 1
ATOM 808 C CA . ILE A 1 104 ? 7.832 13.422 -13.093 1.00 52.78 104 ILE A CA 1
ATOM 809 C C . ILE A 1 104 ? 8.802 12.348 -12.600 1.00 52.78 104 ILE A C 1
ATOM 811 O O . ILE A 1 104 ? 9.646 11.826 -13.331 1.00 52.78 104 ILE A O 1
ATOM 815 N N . LYS A 1 105 ? 8.690 12.040 -11.310 1.00 59.19 105 LYS A N 1
ATOM 816 C CA . LYS A 1 105 ? 9.427 10.963 -10.658 1.00 59.19 105 LYS A CA 1
ATOM 817 C C . LYS A 1 105 ? 8.800 9.646 -11.082 1.00 59.19 105 LYS A C 1
ATOM 819 O O . LYS A 1 105 ? 7.638 9.400 -10.788 1.00 59.19 105 LYS A O 1
ATOM 824 N N . SER A 1 106 ? 9.561 8.804 -11.766 1.00 62.00 106 SER A N 1
ATOM 825 C CA . SER A 1 106 ? 9.164 7.410 -11.937 1.00 62.00 106 SER A CA 1
ATOM 826 C C . SER A 1 106 ? 9.905 6.544 -10.937 1.00 62.00 106 SER A C 1
ATOM 828 O O . SER A 1 106 ? 11.120 6.711 -10.781 1.00 62.00 106 SER A O 1
ATOM 830 N N . ASN A 1 107 ? 9.184 5.615 -10.321 1.00 71.94 107 ASN A N 1
ATOM 831 C CA . ASN A 1 107 ? 9.695 4.809 -9.223 1.00 71.94 107 ASN A CA 1
ATOM 832 C C . ASN A 1 107 ? 9.731 3.355 -9.656 1.00 71.94 107 ASN A C 1
ATOM 834 O O . ASN A 1 107 ? 8.758 2.854 -10.216 1.00 71.94 107 ASN A O 1
ATOM 838 N N . TYR A 1 108 ? 10.870 2.714 -9.434 1.00 79.44 108 TYR A N 1
ATOM 839 C CA . TYR A 1 108 ? 11.022 1.281 -9.647 1.00 79.44 108 TYR A CA 1
ATOM 840 C C . TYR A 1 108 ? 10.950 0.568 -8.305 1.00 79.44 108 TYR A C 1
ATOM 842 O O . TYR A 1 108 ? 11.137 1.215 -7.278 1.00 79.44 108 TYR A O 1
ATOM 850 N N . PHE A 1 109 ? 10.662 -0.726 -8.335 1.00 82.38 109 PHE A N 1
ATOM 851 C CA . PHE A 1 109 ? 10.824 -1.660 -7.223 1.00 82.38 109 PHE A CA 1
ATOM 852 C C . PHE A 1 109 ? 10.880 -3.090 -7.773 1.00 82.38 109 PHE A C 1
ATOM 854 O O . PHE A 1 109 ? 10.649 -3.304 -8.966 1.00 82.38 109 PHE A O 1
ATOM 861 N N . THR A 1 110 ? 11.252 -4.061 -6.948 1.00 81.44 110 THR A N 1
ATOM 862 C CA . THR A 1 110 ? 11.407 -5.466 -7.358 1.00 81.44 110 THR A CA 1
ATOM 863 C C . THR A 1 110 ? 10.330 -6.331 -6.718 1.00 81.44 110 THR A C 1
ATOM 865 O O . THR A 1 110 ? 10.106 -6.225 -5.519 1.00 81.44 110 THR A O 1
ATOM 868 N N . LEU A 1 111 ? 9.685 -7.181 -7.518 1.00 82.06 111 LEU A N 1
ATOM 869 C CA . LEU A 1 111 ? 8.676 -8.159 -7.103 1.00 82.06 111 LEU A CA 1
ATOM 870 C C . LEU A 1 111 ? 9.162 -9.556 -7.488 1.00 82.06 111 LEU A C 1
ATOM 872 O O . LEU A 1 111 ? 9.028 -9.963 -8.644 1.00 82.06 111 LEU A O 1
ATOM 876 N N . GLY A 1 112 ? 9.794 -10.268 -6.554 1.00 78.69 112 GLY A N 1
ATOM 877 C CA . GLY A 1 112 ? 10.466 -11.530 -6.872 1.00 78.69 112 GLY A CA 1
ATOM 878 C C . GLY A 1 112 ? 11.498 -11.343 -7.993 1.00 78.69 112 GLY A C 1
ATOM 879 O O . GLY A 1 112 ? 12.449 -10.578 -7.845 1.00 78.69 112 GLY A O 1
ATOM 880 N N . SER A 1 113 ? 11.294 -12.013 -9.131 1.00 77.81 113 SER A N 1
ATOM 881 C CA . SER A 1 113 ? 12.135 -11.899 -10.335 1.00 77.81 113 SER A CA 1
ATOM 882 C C . SER A 1 113 ? 11.764 -10.746 -11.274 1.00 77.81 113 SER A C 1
ATOM 884 O O . SER A 1 113 ? 12.461 -10.520 -12.264 1.00 77.81 113 SER A O 1
ATOM 886 N N . HIS A 1 114 ? 10.675 -10.023 -11.010 1.00 81.94 114 HIS A N 1
ATOM 887 C CA . HIS A 1 114 ? 10.190 -8.959 -11.885 1.00 81.94 114 HIS A CA 1
ATOM 888 C C . HIS A 1 114 ? 10.644 -7.591 -11.396 1.00 81.94 114 HIS A C 1
ATOM 890 O O . HIS A 1 114 ? 10.690 -7.301 -10.197 1.00 81.94 114 HIS A O 1
ATOM 896 N N . ARG A 1 115 ? 10.927 -6.700 -12.345 1.00 85.38 115 ARG A N 1
ATOM 897 C CA . ARG A 1 115 ? 11.145 -5.290 -12.047 1.00 85.38 115 ARG A CA 1
ATOM 898 C C . ARG A 1 115 ? 9.877 -4.526 -12.362 1.00 85.38 115 ARG A C 1
ATOM 900 O O . ARG A 1 115 ? 9.418 -4.530 -13.494 1.00 85.38 115 ARG A O 1
ATOM 907 N N . CYS A 1 116 ? 9.347 -3.829 -11.375 1.00 87.75 116 CYS A N 1
ATOM 908 C CA . CYS A 1 116 ? 8.122 -3.065 -11.520 1.00 87.75 116 CYS A CA 1
ATOM 909 C C . CYS A 1 116 ? 8.408 -1.575 -11.557 1.00 87.75 116 CYS A C 1
ATOM 911 O O . CYS A 1 116 ? 9.414 -1.101 -11.015 1.00 87.75 116 CYS A O 1
ATOM 913 N N . ARG A 1 117 ? 7.527 -0.827 -12.221 1.00 88.69 117 ARG A N 1
ATOM 914 C CA . ARG A 1 117 ? 7.633 0.624 -12.321 1.00 88.69 117 ARG A CA 1
ATOM 915 C C . ARG A 1 117 ? 6.270 1.284 -12.240 1.00 88.69 117 ARG A C 1
ATOM 917 O O . ARG A 1 117 ? 5.432 1.056 -13.106 1.00 88.69 117 ARG A O 1
ATOM 924 N N . TRP A 1 118 ? 6.125 2.211 -11.297 1.00 88.94 118 TRP A N 1
ATOM 925 C CA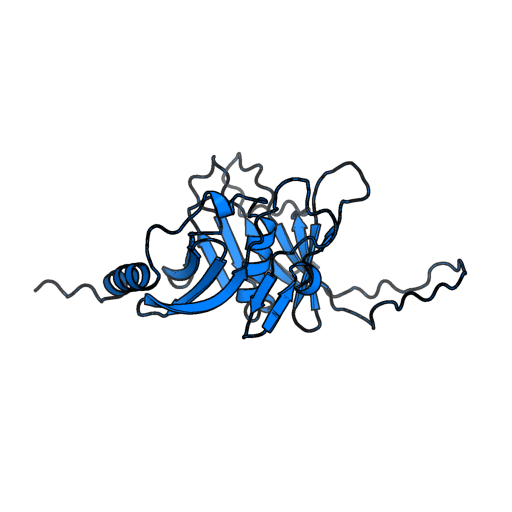 . TRP A 1 118 ? 5.070 3.214 -11.349 1.00 88.94 118 TRP A CA 1
ATOM 926 C C . TRP A 1 118 ? 5.459 4.316 -12.328 1.00 88.94 118 TRP A C 1
ATOM 928 O O . TRP A 1 118 ? 6.507 4.970 -12.201 1.00 88.94 118 TRP A O 1
ATOM 938 N N . LYS A 1 119 ? 4.606 4.529 -13.321 1.00 86.19 119 LYS A N 1
ATOM 939 C CA . LYS A 1 119 ? 4.713 5.628 -14.276 1.00 86.19 119 LYS A CA 1
ATOM 940 C C . LYS A 1 119 ? 3.348 6.284 -14.446 1.00 86.19 119 LYS A C 1
ATOM 942 O O . LYS A 1 119 ? 2.335 5.617 -14.256 1.00 86.19 119 LYS A O 1
ATOM 947 N N . PRO A 1 120 ? 3.303 7.552 -14.852 1.00 83.75 120 PRO A N 1
ATOM 948 C CA . PRO A 1 120 ? 2.054 8.125 -15.303 1.00 83.75 120 PRO A CA 1
ATOM 949 C C . PRO A 1 120 ? 1.482 7.367 -16.490 1.00 83.75 120 PRO A C 1
ATOM 951 O O . PRO A 1 120 ? 2.235 6.960 -17.384 1.00 83.75 120 PRO A O 1
ATOM 954 N N . ASP A 1 121 ? 0.164 7.236 -16.527 1.00 80.31 121 ASP A N 1
ATOM 955 C CA . ASP A 1 121 ? -0.513 6.780 -17.724 1.00 80.31 121 ASP A CA 1
ATOM 956 C C . ASP A 1 121 ? -0.404 7.849 -18.816 1.00 80.31 121 ASP A C 1
ATOM 958 O O . ASP A 1 121 ? -1.031 8.906 -18.761 1.00 80.31 121 ASP A O 1
ATOM 962 N N . SER A 1 122 ? 0.425 7.581 -19.821 1.00 66.19 122 SER A N 1
ATOM 963 C CA . SER A 1 122 ? 0.567 8.441 -20.995 1.00 66.19 122 SER A CA 1
ATOM 964 C C . SER A 1 122 ? -0.505 8.179 -22.053 1.00 66.19 122 SER A C 1
ATOM 966 O O . SER A 1 122 ? -0.536 8.880 -23.060 1.00 66.19 122 SER A O 1
ATOM 968 N N . SER A 1 123 ? -1.326 7.137 -21.889 1.00 59.03 123 SER A N 1
ATOM 969 C CA . SER A 1 123 ? -2.256 6.689 -22.927 1.00 59.03 123 SER A CA 1
ATOM 970 C C . SER A 1 123 ? -3.556 7.490 -22.979 1.00 59.03 123 SER A C 1
ATOM 972 O O . SER A 1 123 ? -4.319 7.320 -23.928 1.00 59.03 123 SER A O 1
ATOM 974 N N . GLY A 1 124 ? -3.810 8.368 -21.999 1.00 48.59 124 GLY A N 1
ATOM 975 C CA . GLY A 1 124 ? -5.036 9.166 -21.942 1.00 48.59 124 GLY A CA 1
ATOM 976 C C . GLY A 1 124 ? -6.304 8.310 -21.938 1.00 48.59 124 GLY A C 1
ATOM 977 O O . GLY A 1 124 ? -7.373 8.814 -22.281 1.00 48.59 124 GLY A O 1
ATOM 978 N N . ARG A 1 125 ? -6.199 7.015 -21.594 1.00 45.44 125 ARG A N 1
ATOM 979 C CA . ARG A 1 125 ? -7.332 6.096 -21.499 1.00 45.44 125 ARG A CA 1
ATOM 980 C C . ARG A 1 125 ? -8.064 6.380 -20.198 1.00 45.44 125 ARG A C 1
ATOM 982 O O . ARG A 1 125 ? -7.908 5.713 -19.185 1.00 45.44 125 ARG A O 1
ATOM 989 N N . LEU A 1 126 ? -8.828 7.458 -20.291 1.00 45.31 126 LEU A N 1
ATOM 990 C CA . LEU A 1 126 ? -9.919 7.854 -19.429 1.00 45.31 126 LEU A CA 1
ATOM 991 C C . LEU A 1 126 ? -10.688 6.604 -18.990 1.00 45.31 126 LEU A C 1
ATOM 993 O O . LEU A 1 126 ? -11.262 5.898 -19.822 1.00 45.31 126 LEU A O 1
ATOM 997 N N . PHE A 1 127 ? -10.723 6.367 -17.677 1.00 45.03 127 PHE A N 1
ATOM 998 C CA . PHE A 1 127 ? -11.928 5.819 -17.069 1.00 45.03 127 PHE A CA 1
ATOM 999 C C . PHE A 1 127 ? -13.116 6.578 -17.671 1.00 45.03 127 PHE A C 1
ATOM 1001 O O . PHE A 1 127 ? -13.072 7.803 -17.766 1.00 45.03 127 PHE A O 1
ATOM 1008 N N . ASP A 1 128 ? -14.084 5.812 -18.157 1.00 41.62 128 ASP A N 1
ATOM 1009 C CA . ASP A 1 128 ? -15.205 6.189 -19.014 1.00 41.62 128 ASP A CA 1
ATOM 1010 C C . ASP A 1 128 ? -15.581 7.686 -19.041 1.00 41.62 128 ASP A C 1
ATOM 1012 O O . A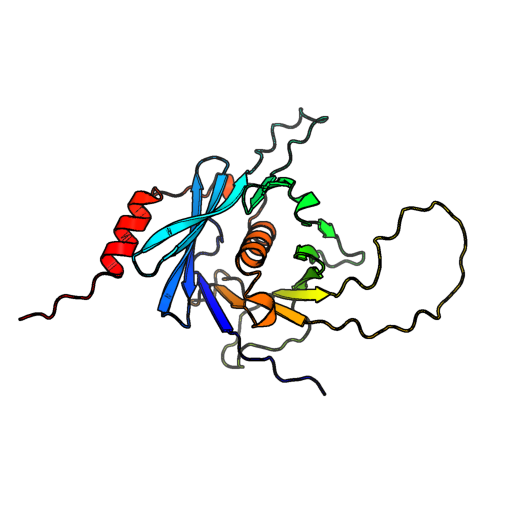SP A 1 128 ? -15.807 8.336 -18.016 1.00 41.62 128 ASP A O 1
ATOM 1016 N N . GLN A 1 129 ? -15.642 8.226 -20.258 1.00 39.69 129 GLN A N 1
ATOM 1017 C CA . GLN A 1 129 ? -15.840 9.635 -20.594 1.00 39.69 129 GLN A CA 1
ATOM 1018 C C . GLN A 1 129 ? -17.218 10.167 -20.178 1.00 39.69 129 GLN A C 1
ATOM 1020 O O . GLN A 1 129 ? -18.052 10.466 -21.023 1.00 39.69 129 GLN A O 1
ATOM 1025 N N . THR A 1 130 ? -17.447 10.404 -18.891 1.00 36.50 130 THR A N 1
ATOM 1026 C CA . THR A 1 130 ? -18.517 11.303 -18.438 1.00 36.50 130 THR A CA 1
ATOM 1027 C C . THR A 1 130 ? -18.154 11.982 -17.121 1.00 36.50 130 THR A C 1
ATOM 1029 O O . THR A 1 130 ? -18.835 11.776 -16.125 1.00 36.50 130 THR A O 1
ATOM 1032 N N . GLN A 1 131 ? -17.096 12.797 -17.086 1.00 39.09 131 GLN A N 1
ATOM 1033 C CA . GLN A 1 131 ? -17.077 14.033 -16.286 1.00 39.09 131 GLN A CA 1
ATOM 1034 C C . GLN A 1 131 ? -15.787 14.819 -16.520 1.00 39.09 131 GLN A C 1
ATOM 1036 O O . GLN A 1 131 ? -14.681 14.395 -16.201 1.00 39.09 131 GLN A O 1
ATOM 1041 N N . TYR A 1 132 ? -15.974 16.001 -17.098 1.00 41.81 132 TYR A N 1
ATOM 1042 C CA . TYR A 1 132 ? -15.013 17.088 -17.151 1.00 41.81 132 TYR A CA 1
ATOM 1043 C C . TYR A 1 132 ? -14.368 17.337 -15.770 1.00 41.81 132 TYR A C 1
ATOM 1045 O O . TYR A 1 132 ? -15.075 17.379 -14.767 1.00 41.81 132 TYR A O 1
ATOM 1053 N N . MET A 1 133 ? -13.056 17.620 -15.767 1.00 37.19 133 MET A N 1
ATOM 1054 C CA . MET A 1 133 ? -12.276 18.228 -14.666 1.00 37.19 133 MET A CA 1
ATOM 1055 C C . MET A 1 133 ? -11.676 17.291 -13.603 1.00 37.19 133 MET A C 1
ATOM 1057 O O . MET A 1 133 ? -11.821 17.515 -12.403 1.00 37.19 133 MET A O 1
ATOM 1061 N N . SER A 1 134 ? -10.897 16.300 -14.026 1.00 44.53 134 SER A N 1
ATOM 1062 C CA . SER A 1 134 ? -9.926 15.660 -13.139 1.00 44.53 134 SER A CA 1
ATOM 1063 C C . SER A 1 134 ? -8.561 15.658 -13.823 1.00 44.53 134 SER A C 1
ATOM 1065 O O . SER A 1 134 ? -8.226 14.728 -14.549 1.00 44.53 134 SER A O 1
ATOM 1067 N N . ASP A 1 135 ? -7.750 16.694 -13.580 1.00 52.34 135 ASP A N 1
ATOM 1068 C CA . ASP A 1 135 ? -6.318 16.769 -13.952 1.00 52.34 135 ASP A CA 1
ATOM 1069 C C . ASP A 1 135 ? -5.455 15.749 -13.171 1.00 52.34 135 ASP A C 1
ATOM 1071 O O . ASP A 1 135 ? -4.244 15.904 -12.987 1.00 52.34 135 ASP A O 1
ATOM 1075 N N . ALA A 1 136 ? -6.093 14.706 -12.645 1.00 61.31 136 ALA A N 1
ATOM 1076 C CA . ALA A 1 136 ? -5.487 13.701 -11.816 1.00 61.31 136 ALA A CA 1
ATOM 1077 C C . ALA A 1 136 ? -4.663 12.749 -12.672 1.00 61.31 136 ALA A C 1
ATOM 1079 O O . ALA A 1 136 ? -5.195 11.893 -13.380 1.00 61.31 136 ALA A O 1
ATOM 1080 N N . MET A 1 137 ? -3.342 12.876 -12.585 1.00 76.38 137 MET A N 1
ATOM 1081 C CA . MET A 1 137 ? -2.433 11.945 -13.235 1.00 76.38 137 MET A CA 1
ATOM 1082 C C . MET A 1 137 ? -2.650 10.539 -12.664 1.00 76.38 137 MET A C 1
ATOM 1084 O O . MET A 1 137 ? -2.303 10.264 -11.514 1.00 76.38 137 MET A O 1
ATOM 1088 N N . THR A 1 138 ? -3.231 9.663 -13.481 1.00 84.38 138 THR A N 1
ATOM 1089 C CA . THR A 1 138 ? -3.348 8.232 -13.192 1.00 84.38 138 THR A CA 1
ATOM 1090 C C . THR A 1 138 ? -1.965 7.596 -13.284 1.00 84.38 138 THR A C 1
ATOM 1092 O O . THR A 1 138 ? -1.164 7.952 -14.151 1.00 84.38 138 THR A O 1
ATOM 1095 N N . TRP A 1 139 ? -1.674 6.661 -12.389 1.00 88.12 139 TRP A N 1
ATOM 1096 C CA . TRP A 1 139 ? -0.416 5.927 -12.344 1.00 88.12 139 TRP A CA 1
ATOM 1097 C C . TRP A 1 139 ? -0.646 4.472 -12.723 1.00 88.12 139 TRP A C 1
ATOM 1099 O O . TRP A 1 139 ? -1.610 3.854 -12.293 1.00 88.12 139 TRP A O 1
ATOM 1109 N N . VAL A 1 140 ? 0.262 3.906 -13.504 1.00 90.12 140 VAL A N 1
ATOM 1110 C CA . VAL A 1 140 ? 0.241 2.502 -13.914 1.00 90.12 140 VAL A CA 1
ATOM 1111 C C . VAL A 1 140 ? 1.500 1.836 -13.390 1.00 90.12 140 VAL A C 1
ATOM 1113 O O . VAL A 1 140 ? 2.603 2.366 -13.559 1.00 90.12 140 VAL A O 1
ATOM 1116 N N . CYS A 1 141 ? 1.325 0.685 -12.753 1.00 91.19 141 CYS A N 1
ATOM 1117 C CA . CYS A 1 141 ? 2.395 -0.220 -12.385 1.00 91.19 141 CYS A CA 1
ATOM 1118 C C . CYS A 1 141 ? 2.539 -1.282 -13.474 1.00 91.19 141 CYS A C 1
ATOM 1120 O O . CYS A 1 141 ? 1.645 -2.107 -13.665 1.00 91.19 141 CYS A O 1
ATOM 1122 N N . GLU A 1 142 ? 3.663 -1.262 -14.182 1.00 91.00 142 GLU A N 1
ATOM 1123 C CA . GLU A 1 142 ? 4.019 -2.297 -15.156 1.00 91.00 142 GLU A CA 1
ATOM 1124 C C . GLU A 1 142 ? 5.154 -3.152 -14.603 1.00 91.00 142 GLU A C 1
ATOM 1126 O O . GLU A 1 142 ? 6.146 -2.608 -14.106 1.00 91.00 142 GLU A O 1
ATOM 1131 N N . ALA A 1 143 ? 5.022 -4.469 -14.734 1.00 89.31 143 ALA A N 1
ATOM 1132 C CA . ALA A 1 143 ? 6.137 -5.393 -14.619 1.00 89.31 143 ALA A CA 1
ATOM 1133 C C . ALA A 1 143 ? 6.896 -5.450 -15.949 1.00 89.31 143 ALA A C 1
ATOM 1135 O O . ALA A 1 143 ? 6.315 -5.553 -17.032 1.00 89.31 143 ALA A O 1
ATOM 1136 N N . GLU A 1 144 ? 8.214 -5.372 -15.839 1.00 85.50 144 GLU A N 1
ATOM 1137 C CA . GLU A 1 144 ? 9.181 -5.622 -16.891 1.00 85.50 144 GLU A CA 1
ATOM 1138 C C . GLU A 1 144 ? 9.903 -6.923 -16.525 1.00 85.50 144 GLU A C 1
ATOM 1140 O O . GLU A 1 144 ? 10.531 -7.023 -15.462 1.00 85.50 144 GLU A O 1
ATOM 1145 N N . ASP A 1 145 ? 9.804 -7.926 -17.399 1.00 74.44 145 ASP A N 1
ATOM 1146 C CA . ASP A 1 145 ? 10.587 -9.148 -17.251 1.00 74.44 145 ASP A CA 1
ATOM 1147 C C . ASP A 1 145 ? 12.075 -8.804 -17.297 1.00 74.44 145 ASP A C 1
ATOM 1149 O O . ASP A 1 145 ? 12.570 -8.177 -18.242 1.00 74.44 145 ASP A O 1
ATOM 1153 N N . VAL A 1 146 ? 12.801 -9.203 -16.252 1.00 64.75 146 VAL A N 1
ATOM 1154 C CA . VAL A 1 146 ? 14.246 -9.004 -16.178 1.00 64.75 146 VAL A CA 1
ATOM 1155 C C . VAL A 1 146 ? 14.904 -10.061 -17.058 1.00 64.75 146 VAL A C 1
ATOM 1157 O O . VAL A 1 146 ? 15.270 -11.147 -16.614 1.00 64.75 146 VAL A O 1
ATOM 1160 N N . VAL A 1 147 ? 15.032 -9.753 -18.347 1.00 52.09 147 VAL A N 1
ATOM 1161 C CA . VAL A 1 147 ? 15.797 -10.580 -19.283 1.00 52.09 147 VAL A CA 1
ATOM 1162 C C . VAL A 1 147 ? 17.289 -10.330 -19.034 1.00 52.09 147 VAL A C 1
ATOM 1164 O O . VAL A 1 147 ? 17.909 -9.486 -19.678 1.00 52.09 147 VAL A O 1
ATOM 1167 N N . GLY A 1 148 ? 17.859 -11.056 -18.070 1.00 49.12 148 GLY A N 1
ATOM 1168 C CA . GLY A 1 148 ? 19.307 -11.178 -17.862 1.00 49.12 148 GLY A CA 1
ATOM 1169 C C . GLY A 1 148 ? 19.833 -10.668 -16.511 1.00 49.12 148 GLY A C 1
ATOM 1170 O O . GLY A 1 148 ? 19.174 -9.872 -15.842 1.00 49.12 148 GLY A O 1
ATOM 1171 N N . PRO A 1 149 ? 21.024 -11.133 -16.085 1.00 43.41 149 PRO A N 1
ATOM 1172 C CA . PRO A 1 149 ? 21.645 -10.709 -14.832 1.00 43.41 149 PRO A CA 1
ATOM 1173 C C . PRO A 1 149 ? 21.880 -9.187 -14.811 1.00 43.41 149 PRO A C 1
ATOM 1175 O O . PRO A 1 149 ? 22.078 -8.586 -15.873 1.00 43.41 149 PRO A O 1
ATOM 1178 N N . PRO A 1 150 ? 21.871 -8.545 -13.623 1.00 44.47 150 PRO A N 1
ATOM 1179 C CA . PRO A 1 150 ? 22.183 -7.125 -13.505 1.00 44.47 150 PRO A CA 1
ATOM 1180 C C . PRO A 1 150 ? 23.541 -6.850 -14.168 1.00 44.47 150 PRO A C 1
ATOM 1182 O O . PRO A 1 150 ? 24.458 -7.658 -13.998 1.00 44.47 150 PRO A O 1
ATOM 1185 N N . PRO A 1 151 ? 23.696 -5.752 -14.933 1.00 41.56 151 PRO A N 1
ATOM 1186 C CA . PRO A 1 151 ? 24.988 -5.411 -15.502 1.00 41.56 151 PRO A CA 1
ATOM 1187 C C . PRO A 1 151 ? 25.960 -5.215 -14.341 1.00 41.56 151 PRO A C 1
ATOM 1189 O O . PRO A 1 151 ? 25.845 -4.257 -13.580 1.00 41.56 151 PRO A O 1
ATOM 1192 N N . HIS A 1 152 ? 26.876 -6.167 -14.172 1.00 36.75 152 HIS A N 1
ATOM 1193 C CA . HIS A 1 152 ? 28.034 -5.981 -13.320 1.00 36.75 152 HIS A CA 1
ATOM 1194 C C . HIS A 1 152 ? 28.786 -4.774 -13.868 1.00 36.75 152 HIS A C 1
ATOM 1196 O O . HIS A 1 152 ? 29.142 -4.772 -15.051 1.00 36.75 152 HIS A O 1
ATOM 1202 N N . ASP A 1 153 ? 29.002 -3.769 -13.016 1.00 39.00 153 ASP A N 1
ATOM 1203 C CA . ASP A 1 153 ? 29.846 -2.606 -13.281 1.00 39.00 153 ASP A CA 1
ATOM 1204 C C . ASP A 1 153 ? 31.259 -3.082 -13.638 1.00 39.00 153 ASP A C 1
ATOM 1206 O O . ASP A 1 153 ? 32.161 -3.196 -12.812 1.00 39.00 153 ASP A O 1
ATOM 1210 N N . SER A 1 154 ? 31.438 -3.418 -14.907 1.00 37.22 154 SER A N 1
ATOM 1211 C CA . SER A 1 154 ? 32.717 -3.703 -15.517 1.00 37.22 154 SER A CA 1
ATOM 1212 C C . SER A 1 154 ? 33.121 -2.412 -16.203 1.00 37.22 154 SER A C 1
ATOM 1214 O O . SER A 1 154 ? 32.654 -2.063 -17.287 1.00 37.22 154 SER A O 1
ATOM 1216 N N . HIS A 1 155 ? 33.968 -1.657 -15.506 1.00 43.78 155 HIS A N 1
ATOM 1217 C CA . HI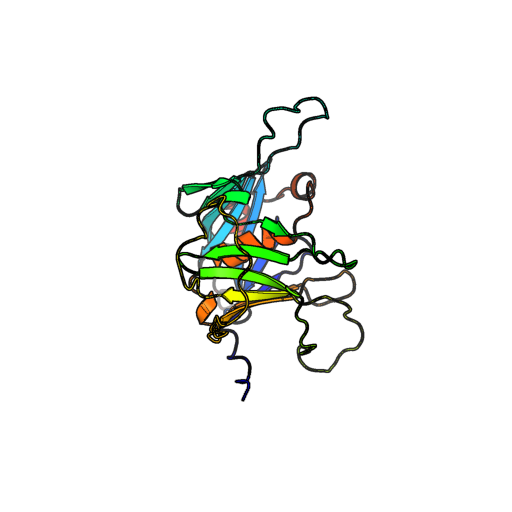S A 1 155 ? 34.768 -0.597 -16.096 1.00 43.78 155 HIS A CA 1
ATOM 1218 C C . HIS A 1 155 ? 35.544 -1.183 -17.283 1.00 43.78 155 HIS A C 1
ATOM 1220 O O . HIS A 1 155 ? 36.580 -1.817 -17.115 1.00 43.78 155 HIS A O 1
ATOM 1226 N N . GLY A 1 156 ? 35.010 -1.009 -18.487 1.00 39.50 156 GLY A N 1
ATOM 1227 C CA . GLY A 1 156 ? 35.572 -1.579 -19.702 1.00 39.50 156 GLY A CA 1
ATOM 1228 C C . GLY A 1 156 ? 35.057 -0.832 -20.918 1.00 39.50 156 GLY A C 1
ATOM 1229 O O . GLY A 1 156 ? 33.934 -1.030 -21.365 1.00 39.50 156 GLY A O 1
ATOM 1230 N N . LEU A 1 157 ? 35.892 0.070 -21.421 1.00 49.25 157 LEU A N 1
ATOM 1231 C CA . LEU A 1 157 ? 35.725 0.804 -22.670 1.00 49.25 157 LEU A CA 1
ATOM 1232 C C . LEU A 1 157 ? 35.280 -0.118 -23.815 1.00 49.25 157 LEU A C 1
ATOM 1234 O O . LEU A 1 157 ? 36.004 -1.049 -24.149 1.00 49.25 157 LEU A O 1
ATOM 1238 N N . SER A 1 158 ? 34.167 0.188 -24.484 1.00 40.66 158 SER A N 1
ATOM 1239 C CA . SER A 1 158 ? 34.097 0.239 -25.957 1.00 40.66 158 SER A CA 1
ATOM 1240 C C . SER A 1 158 ? 32.687 0.566 -26.452 1.00 40.66 158 SER A C 1
ATOM 1242 O O . SER A 1 158 ? 31.711 -0.141 -26.224 1.00 40.66 158 SER A O 1
ATOM 1244 N N . LYS A 1 159 ? 32.613 1.671 -27.197 1.00 49.19 159 LYS A N 1
ATOM 1245 C CA . LYS A 1 159 ? 31.566 1.944 -28.178 1.00 49.19 159 LYS A CA 1
ATOM 1246 C C . LYS A 1 159 ? 31.516 0.782 -29.171 1.00 49.19 159 LYS A C 1
ATOM 1248 O O . LYS A 1 159 ? 32.470 0.632 -29.923 1.00 49.19 159 LYS A O 1
ATOM 1253 N N . LEU A 1 160 ? 30.407 0.052 -29.244 1.00 45.75 160 LEU A N 1
ATOM 1254 C CA . LEU A 1 160 ? 29.970 -0.621 -30.468 1.00 45.75 160 LEU A CA 1
ATOM 1255 C C . LEU A 1 160 ? 28.438 -0.685 -30.487 1.00 45.75 160 LEU A C 1
ATOM 1257 O O . LEU A 1 160 ? 27.775 -1.030 -29.512 1.00 45.75 160 LEU A O 1
ATOM 1261 N N . ASN A 1 161 ? 27.900 -0.241 -31.612 1.00 39.97 161 ASN A N 1
ATOM 1262 C CA . ASN A 1 161 ? 26.498 0.038 -31.856 1.00 39.97 161 ASN A CA 1
ATOM 1263 C C . ASN A 1 161 ? 25.646 -1.236 -32.013 1.00 39.97 161 ASN A C 1
ATOM 1265 O O . ASN A 1 161 ? 26.020 -2.178 -32.702 1.00 39.97 161 ASN A O 1
ATOM 1269 N N . SER A 1 162 ? 24.446 -1.179 -31.431 1.00 44.78 162 SER A N 1
ATOM 1270 C CA . SER A 1 162 ? 23.161 -1.524 -32.059 1.00 44.78 162 SER A CA 1
ATOM 1271 C C . SER A 1 162 ? 23.051 -2.798 -32.918 1.00 44.78 162 SER A C 1
ATOM 1273 O O . SER A 1 162 ? 22.937 -2.690 -34.129 1.00 44.78 162 SER A O 1
ATOM 1275 N N . VAL A 1 163 ? 22.884 -3.976 -32.308 1.00 41.28 163 VAL A N 1
ATOM 1276 C CA . VAL A 1 163 ? 21.918 -4.999 -32.788 1.00 41.28 163 VAL A CA 1
ATOM 1277 C C . VAL A 1 163 ? 21.429 -5.852 -31.603 1.00 41.28 163 VAL A C 1
ATOM 1279 O O . VAL A 1 163 ? 21.323 -7.072 -31.685 1.00 41.28 163 VAL A O 1
ATOM 1282 N N . LEU A 1 164 ? 21.106 -5.244 -30.457 1.00 46.69 164 LEU A N 1
ATOM 1283 C CA . LEU A 1 164 ? 20.177 -5.917 -29.551 1.00 46.69 164 LEU A CA 1
ATOM 1284 C C . LEU A 1 164 ? 18.795 -5.705 -30.148 1.00 46.69 164 LEU A C 1
ATOM 1286 O O . LEU A 1 164 ? 18.229 -4.614 -30.058 1.00 46.69 164 LEU A O 1
ATOM 1290 N N . LYS A 1 165 ? 18.279 -6.751 -30.809 1.00 39.81 165 LYS A N 1
ATOM 1291 C CA . LYS A 1 165 ? 16.842 -6.927 -31.022 1.00 39.81 165 LYS A CA 1
ATOM 1292 C C . LYS A 1 165 ? 16.168 -6.402 -29.758 1.00 39.81 165 LYS A C 1
ATOM 1294 O O . LYS A 1 165 ? 16.420 -6.941 -28.682 1.00 39.81 165 LYS A O 1
ATOM 1299 N N . LYS A 1 166 ? 15.352 -5.347 -29.880 1.00 47.31 166 LYS A N 1
ATOM 1300 C CA . LYS A 1 166 ? 14.289 -5.067 -28.913 1.00 47.31 166 LYS A CA 1
ATOM 1301 C C . LYS A 1 166 ? 13.434 -6.331 -28.912 1.00 47.31 166 LYS A C 1
ATOM 1303 O O . LYS A 1 166 ? 12.454 -6.410 -29.645 1.00 47.31 166 LYS A O 1
ATOM 1308 N N . GLN A 1 167 ? 13.861 -7.363 -28.182 1.00 46.12 167 GLN A N 1
ATOM 1309 C CA . GLN A 1 167 ? 12.954 -8.387 -27.718 1.00 46.12 167 GLN A CA 1
ATOM 1310 C C . GLN A 1 167 ? 11.847 -7.577 -27.071 1.00 46.12 167 GLN A C 1
ATOM 1312 O O . GLN A 1 167 ? 12.124 -6.698 -26.249 1.00 46.12 167 GLN A O 1
ATOM 1317 N N . SER A 1 168 ? 10.636 -7.727 -27.596 1.00 48.19 168 SER A N 1
ATOM 1318 C CA . SER A 1 168 ? 9.466 -7.105 -27.013 1.00 48.19 168 SER A CA 1
ATOM 1319 C C . SER A 1 168 ? 9.414 -7.621 -25.586 1.00 48.19 168 SER A C 1
ATOM 1321 O O . SER A 1 168 ? 9.006 -8.757 -25.362 1.00 48.19 168 SER A O 1
ATOM 1323 N N . ILE A 1 169 ? 9.940 -6.832 -24.649 1.00 60.62 169 ILE A N 1
ATOM 1324 C CA . ILE A 1 169 ? 9.791 -7.094 -23.228 1.00 60.62 169 ILE A CA 1
ATOM 1325 C C . ILE A 1 169 ? 8.284 -7.161 -23.053 1.00 60.62 169 ILE A C 1
ATOM 1327 O O . ILE A 1 169 ? 7.592 -6.177 -23.341 1.00 60.62 169 ILE A O 1
ATOM 1331 N N . SER A 1 170 ? 7.787 -8.350 -22.723 1.00 67.44 170 SER A N 1
ATOM 1332 C CA . SER A 1 170 ? 6.389 -8.508 -22.374 1.00 67.44 170 SER A CA 1
ATOM 1333 C C . SER A 1 170 ? 6.161 -7.597 -21.179 1.00 67.44 170 SER A C 1
ATOM 1335 O O . SER A 1 170 ? 6.882 -7.672 -20.184 1.00 67.44 170 SER A O 1
ATOM 1337 N N . LYS A 1 171 ? 5.251 -6.641 -21.333 1.00 78.38 171 LYS A N 1
ATOM 1338 C CA . LYS A 1 171 ? 4.877 -5.729 -20.260 1.00 78.38 171 LYS A CA 1
ATOM 1339 C C . LYS A 1 171 ? 3.519 -6.165 -19.772 1.00 78.38 171 LYS A C 1
ATOM 1341 O O . LYS A 1 171 ? 2.558 -6.106 -20.536 1.00 78.38 171 LYS A O 1
ATOM 1346 N N . SER A 1 172 ? 3.448 -6.585 -18.520 1.00 87.44 172 SER A N 1
ATOM 1347 C CA . SER A 1 172 ? 2.183 -6.877 -17.857 1.00 87.44 172 SER A CA 1
ATOM 1348 C C . SER A 1 172 ? 1.833 -5.729 -16.921 1.00 87.44 172 SER A C 1
ATOM 1350 O O . SER A 1 172 ? 2.627 -5.352 -16.054 1.00 87.44 172 SER A O 1
ATOM 1352 N N . THR A 1 173 ? 0.640 -5.170 -17.083 1.00 90.75 173 THR A N 1
ATOM 1353 C CA . THR A 1 173 ? 0.103 -4.202 -16.126 1.00 90.75 173 THR A CA 1
ATOM 1354 C C . THR A 1 173 ? -0.322 -4.940 -14.864 1.00 90.75 173 THR A C 1
ATOM 1356 O O . THR A 1 173 ? -1.155 -5.836 -14.927 1.00 90.75 173 THR A O 1
ATOM 1359 N N . LEU A 1 174 ? 0.239 -4.562 -13.717 1.00 92.88 174 LEU A N 1
ATOM 1360 C CA . LEU A 1 174 ? -0.076 -5.173 -12.424 1.00 92.88 174 LEU A CA 1
ATOM 1361 C C . LEU A 1 174 ? -1.165 -4.403 -11.681 1.00 92.88 174 LEU A C 1
ATOM 1363 O O . LEU A 1 174 ? -2.039 -5.001 -11.055 1.00 92.88 174 LEU A O 1
ATOM 1367 N N . ALA A 1 175 ? -1.121 -3.072 -11.760 1.00 93.88 175 ALA A N 1
ATOM 1368 C CA . ALA A 1 175 ? -2.094 -2.209 -11.107 1.00 93.88 175 ALA A CA 1
ATOM 1369 C C . ALA A 1 175 ? -2.201 -0.832 -11.768 1.00 93.88 175 ALA A C 1
ATOM 1371 O O . ALA A 1 175 ? -1.263 -0.356 -12.411 1.00 93.88 175 ALA A O 1
ATOM 1372 N N . THR A 1 176 ? -3.331 -0.172 -11.541 1.00 92.62 176 THR A N 1
ATOM 1373 C CA . THR A 1 176 ? -3.575 1.230 -11.887 1.00 92.62 176 THR A CA 1
ATOM 1374 C C . THR A 1 176 ? -4.038 1.965 -10.639 1.00 92.62 176 THR A C 1
ATOM 1376 O O . THR A 1 176 ? -4.892 1.470 -9.913 1.00 92.62 176 THR A O 1
ATOM 1379 N N . PHE A 1 177 ? -3.486 3.143 -10.390 1.00 91.31 177 PHE A N 1
ATOM 1380 C CA . PHE A 1 177 ? -3.809 3.980 -9.248 1.00 91.31 177 PHE A CA 1
ATOM 1381 C C . PHE A 1 177 ? -4.301 5.351 -9.703 1.00 91.31 177 PHE A C 1
ATOM 1383 O O . PHE A 1 177 ? -3.576 6.075 -10.394 1.00 91.31 177 PHE A O 1
ATOM 1390 N N . CYS A 1 178 ? -5.492 5.731 -9.254 1.00 88.31 178 CYS A N 1
ATOM 1391 C CA . CYS A 1 178 ? -6.028 7.072 -9.423 1.00 88.31 178 CYS A CA 1
ATOM 1392 C C . CYS A 1 178 ? -6.085 7.756 -8.046 1.00 88.31 178 CYS A C 1
ATOM 1394 O O . CYS A 1 178 ? -6.894 7.379 -7.194 1.00 88.31 178 CYS A O 1
ATOM 1396 N N . PRO A 1 179 ? -5.234 8.757 -7.780 1.00 84.62 179 PRO A N 1
ATOM 1397 C CA . PRO A 1 179 ? -5.281 9.500 -6.520 1.00 84.62 179 PRO A CA 1
ATOM 1398 C C . PRO A 1 179 ? -6.595 10.276 -6.338 1.00 84.62 179 PRO A C 1
ATOM 1400 O O . PRO A 1 179 ? -7.143 10.835 -7.287 1.00 84.62 179 PRO A O 1
ATOM 1403 N N . SER A 1 180 ? -7.026 10.403 -5.080 1.00 77.88 180 SER A N 1
ATOM 1404 C CA . SER A 1 180 ? -8.018 11.400 -4.667 1.00 77.88 180 SER A CA 1
ATOM 1405 C C . SER A 1 180 ? -7.375 12.784 -4.720 1.00 77.88 180 SER A C 1
ATOM 1407 O O . SER A 1 180 ? -6.404 13.039 -4.003 1.00 77.88 180 SER A O 1
ATOM 1409 N N . TYR A 1 181 ? -7.889 13.690 -5.546 1.00 68.25 181 TYR A N 1
ATOM 1410 C CA . TYR A 1 181 ? -7.526 15.106 -5.462 1.00 68.25 181 TYR A CA 1
ATOM 1411 C C . TYR A 1 181 ? -8.679 15.881 -4.837 1.00 68.25 181 TYR A C 1
ATOM 1413 O O . TYR A 1 181 ? -9.832 15.493 -4.966 1.00 68.25 181 TYR A O 1
ATOM 1421 N N . ASN A 1 182 ? -8.371 17.007 -4.186 1.00 55.72 182 ASN A N 1
ATOM 1422 C CA . ASN A 1 182 ? -9.299 17.822 -3.381 1.00 55.72 182 ASN A CA 1
ATOM 1423 C C . ASN A 1 182 ? -10.643 18.196 -4.050 1.00 55.72 182 ASN A C 1
ATOM 1425 O O . ASN A 1 182 ? -11.536 18.693 -3.369 1.00 55.72 182 ASN A O 1
ATOM 1429 N N . PHE A 1 183 ? -10.785 17.993 -5.359 1.00 54.16 183 PHE A N 1
ATOM 1430 C CA . PHE A 1 183 ? -11.972 18.330 -6.138 1.00 54.16 183 PHE A CA 1
ATOM 1431 C C . PHE A 1 183 ? -12.866 17.123 -6.461 1.00 54.16 183 PHE A C 1
ATOM 1433 O O . PHE A 1 183 ? -14.026 17.317 -6.823 1.00 54.16 183 PHE A O 1
ATOM 1440 N N . SER A 1 184 ? -12.384 15.883 -6.312 1.00 57.69 184 SER A N 1
ATOM 1441 C CA . SER A 1 184 ? -13.198 14.698 -6.570 1.00 57.69 184 SER A CA 1
ATOM 1442 C C . SER A 1 184 ? -14.013 14.329 -5.328 1.00 57.69 184 SER A C 1
ATOM 1444 O O . SER A 1 184 ? -13.483 14.039 -4.261 1.00 57.69 184 SER A O 1
ATOM 1446 N N . ARG A 1 185 ? -15.345 14.284 -5.472 1.00 58.94 185 ARG A N 1
ATOM 1447 C CA . ARG A 1 185 ? -16.236 13.661 -4.465 1.00 58.94 185 ARG A CA 1
ATOM 1448 C C . ARG A 1 185 ? -15.985 12.157 -4.320 1.00 58.94 185 ARG A C 1
ATOM 1450 O O . ARG A 1 185 ? -16.441 11.532 -3.364 1.00 58.94 185 ARG A O 1
ATOM 1457 N N . HIS A 1 186 ? -15.296 11.583 -5.298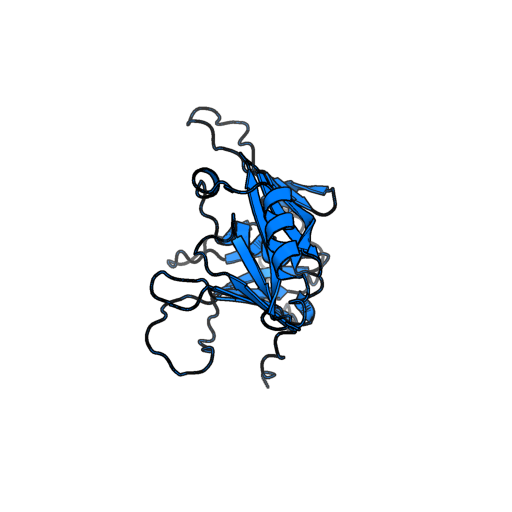 1.00 65.00 186 HIS A N 1
ATOM 1458 C CA . HIS A 1 186 ? -14.860 10.204 -5.320 1.00 65.00 186 HIS A CA 1
ATOM 1459 C C . HIS A 1 186 ? -13.467 10.138 -4.692 1.00 65.00 186 HIS A C 1
ATOM 1461 O O . HIS A 1 186 ? -12.573 10.885 -5.090 1.00 65.00 186 HIS A O 1
ATOM 1467 N N . GLY A 1 187 ? -13.319 9.283 -3.678 1.00 75.81 187 GLY A N 1
ATOM 1468 C CA . GLY A 1 187 ? -12.010 8.943 -3.132 1.00 75.81 187 GLY A CA 1
ATOM 1469 C C . GLY A 1 187 ? -11.115 8.309 -4.199 1.00 75.81 187 GLY A C 1
ATOM 1470 O O . GLY A 1 187 ? -11.568 8.012 -5.304 1.00 75.81 187 GLY A O 1
ATOM 1471 N N . GLY A 1 188 ? -9.848 8.097 -3.867 1.00 85.62 188 GLY A N 1
ATOM 1472 C CA . GLY A 1 188 ? -8.908 7.485 -4.790 1.00 85.62 188 GLY A CA 1
ATOM 1473 C C . GLY A 1 188 ? -9.187 5.995 -4.930 1.00 85.62 188 GLY A C 1
ATOM 1474 O O . GLY A 1 188 ? -9.820 5.377 -4.062 1.00 85.62 188 GLY A O 1
ATOM 1475 N N . ASP A 1 189 ? -8.712 5.418 -6.026 1.00 90.12 189 ASP A N 1
ATOM 1476 C CA . ASP A 1 189 ? -8.804 3.990 -6.267 1.00 90.12 189 ASP A CA 1
ATOM 1477 C C . ASP A 1 189 ? -7.487 3.363 -6.735 1.00 90.12 189 ASP A C 1
ATOM 1479 O O . ASP A 1 189 ? -6.598 3.998 -7.300 1.00 90.12 189 ASP A O 1
ATOM 1483 N N . LEU A 1 190 ? -7.344 2.085 -6.406 1.00 93.06 190 LEU A N 1
ATOM 1484 C CA . LEU A 1 190 ? -6.275 1.208 -6.848 1.00 93.06 190 LEU A CA 1
ATOM 1485 C C . LEU A 1 190 ? -6.929 -0.030 -7.458 1.00 93.06 190 LEU A C 1
ATOM 1487 O O . LEU A 1 190 ? -7.482 -0.865 -6.741 1.00 93.06 190 LEU A O 1
ATOM 1491 N N . ALA A 1 191 ? -6.873 -0.141 -8.778 1.00 94.06 191 ALA A N 1
ATOM 1492 C CA . ALA A 1 191 ? -7.269 -1.329 -9.515 1.00 94.06 191 ALA A CA 1
ATOM 1493 C C . ALA A 1 191 ? -6.084 -2.298 -9.593 1.00 94.06 191 ALA A C 1
ATOM 1495 O O . ALA A 1 191 ? -4.989 -1.903 -9.993 1.00 94.06 191 ALA A O 1
ATOM 1496 N N . ILE A 1 192 ? -6.302 -3.557 -9.220 1.00 94.50 192 ILE A N 1
ATOM 1497 C CA . ILE A 1 192 ? -5.312 -4.636 -9.274 1.00 94.50 192 ILE A CA 1
ATOM 1498 C C . ILE A 1 192 ? -5.777 -5.644 -10.326 1.00 94.50 192 ILE A C 1
ATOM 1500 O O . ILE A 1 192 ? -6.928 -6.089 -10.309 1.00 94.50 192 ILE A O 1
ATOM 1504 N N . TYR A 1 193 ? -4.887 -5.978 -11.256 1.00 93.88 193 TYR A N 1
ATOM 1505 C CA . TYR A 1 193 ? -5.139 -6.922 -12.348 1.00 93.88 193 TYR A CA 1
ATOM 1506 C C . TYR A 1 193 ? -4.722 -8.343 -11.939 1.00 93.88 193 TYR A C 1
ATOM 1508 O O . TYR A 1 193 ? -3.982 -8.483 -10.961 1.00 93.88 193 TYR A O 1
ATOM 1516 N N . PRO A 1 194 ? -5.170 -9.398 -12.651 1.00 93.06 194 PRO A N 1
ATOM 1517 C CA . PRO A 1 194 ? -4.867 -10.784 -12.281 1.00 93.06 194 PRO A CA 1
ATOM 1518 C C . PRO A 1 194 ? -3.377 -11.040 -12.007 1.00 93.06 194 PRO A C 1
ATOM 1520 O O . PRO A 1 194 ? -3.015 -11.674 -11.023 1.00 93.06 194 PRO A O 1
ATOM 1523 N N . GLU A 1 195 ? -2.494 -10.486 -12.839 1.00 90.88 195 GLU A N 1
ATOM 1524 C CA . GLU A 1 195 ? -1.043 -10.634 -12.716 1.00 90.88 195 GLU A CA 1
ATOM 1525 C C . GLU A 1 195 ? -0.466 -9.913 -11.478 1.00 90.88 195 GLU A C 1
ATOM 1527 O O . GLU A 1 195 ? 0.603 -10.275 -10.986 1.00 90.88 195 GLU A O 1
ATOM 1532 N N . GLY A 1 196 ? -1.162 -8.895 -10.965 1.00 92.00 196 GLY A N 1
ATOM 1533 C CA . GLY A 1 196 ? -0.778 -8.124 -9.782 1.00 92.00 196 GLY A CA 1
ATOM 1534 C C . GLY A 1 196 ? -1.345 -8.651 -8.462 1.00 92.00 196 GLY A C 1
ATOM 1535 O O . GLY A 1 196 ? -0.823 -8.291 -7.409 1.00 92.00 196 GLY A O 1
ATOM 1536 N N . GLU A 1 197 ? -2.376 -9.501 -8.489 1.00 93.19 197 GLU A N 1
ATOM 1537 C CA . GLU A 1 197 ? -3.072 -9.993 -7.289 1.00 93.19 197 GLU A CA 1
ATOM 1538 C C . GLU A 1 197 ? -2.134 -10.630 -6.244 1.00 93.19 197 GLU A C 1
ATOM 1540 O O . GLU A 1 197 ? -2.202 -10.215 -5.078 1.00 93.19 197 GLU A O 1
ATOM 1545 N N . PRO A 1 198 ? -1.186 -11.523 -6.613 1.00 93.25 198 PRO A N 1
ATOM 1546 C CA . PRO A 1 198 ? -0.246 -12.108 -5.650 1.00 93.25 198 PRO A CA 1
ATOM 1547 C C . PRO A 1 198 ? 0.664 -11.073 -4.977 1.00 93.25 198 PRO A C 1
ATOM 1549 O O . PRO A 1 198 ? 1.222 -11.322 -3.913 1.00 93.25 198 PRO A O 1
ATOM 1552 N N . TRP A 1 199 ? 0.807 -9.895 -5.584 1.00 93.56 199 TRP A N 1
ATOM 1553 C CA . TRP A 1 199 ? 1.717 -8.838 -5.158 1.00 93.56 199 TRP A CA 1
ATOM 1554 C C . TRP A 1 199 ? 1.008 -7.680 -4.455 1.00 93.56 199 TRP A C 1
ATOM 1556 O O . TRP A 1 199 ? 1.599 -6.616 -4.277 1.00 93.56 199 TRP A O 1
ATOM 1566 N N . THR A 1 200 ? -0.249 -7.861 -4.042 1.00 94.56 200 THR A N 1
ATOM 1567 C CA . THR A 1 200 ? -1.085 -6.793 -3.465 1.00 94.56 200 THR A CA 1
ATOM 1568 C C . THR A 1 200 ? -0.390 -6.027 -2.332 1.00 94.56 200 THR A C 1
ATOM 1570 O O . THR A 1 200 ? -0.394 -4.796 -2.338 1.00 94.56 200 THR A O 1
ATOM 1573 N N . VAL A 1 201 ? 0.260 -6.728 -1.394 1.00 94.62 201 VAL A N 1
ATOM 1574 C CA . VAL A 1 201 ? 0.977 -6.102 -0.265 1.00 94.62 201 VAL A CA 1
ATOM 1575 C C . VAL A 1 201 ? 2.120 -5.215 -0.763 1.00 94.62 201 VAL A C 1
ATOM 1577 O O . VAL A 1 201 ? 2.224 -4.052 -0.373 1.00 94.62 201 VAL A O 1
ATOM 1580 N N . TRP A 1 202 ? 2.939 -5.725 -1.684 1.00 92.81 202 TRP A N 1
ATOM 1581 C CA . TRP A 1 202 ? 4.034 -4.963 -2.279 1.00 92.81 202 TRP A CA 1
ATOM 1582 C C . TRP A 1 202 ? 3.542 -3.750 -3.076 1.00 92.81 202 TRP A C 1
ATOM 1584 O O . TRP A 1 202 ? 4.126 -2.667 -2.995 1.00 92.81 202 TRP A O 1
ATOM 1594 N N . LEU A 1 203 ? 2.462 -3.914 -3.844 1.00 93.69 203 LEU A N 1
ATOM 1595 C CA . LEU A 1 203 ? 1.851 -2.836 -4.618 1.00 93.69 203 LEU A CA 1
ATOM 1596 C C . LEU A 1 203 ? 1.356 -1.722 -3.690 1.00 93.69 203 LEU A C 1
ATOM 1598 O O . LEU A 1 203 ? 1.684 -0.561 -3.928 1.00 93.69 203 LEU A O 1
ATOM 1602 N N . LEU A 1 204 ? 0.667 -2.064 -2.598 1.00 94.56 204 LEU A N 1
ATOM 1603 C CA . LEU A 1 204 ? 0.219 -1.100 -1.589 1.00 94.56 204 LEU A CA 1
ATOM 1604 C C . LEU A 1 204 ? 1.392 -0.392 -0.902 1.00 94.56 204 LEU A C 1
ATOM 1606 O O . LEU A 1 204 ? 1.390 0.834 -0.823 1.00 94.56 204 LEU A O 1
ATOM 1610 N N . LEU A 1 205 ? 2.423 -1.119 -0.466 1.00 92.62 205 LEU A N 1
ATOM 1611 C CA . LEU A 1 205 ? 3.617 -0.518 0.142 1.00 92.62 205 LEU A CA 1
ATOM 1612 C C . LEU A 1 205 ? 4.331 0.439 -0.812 1.00 92.62 205 LEU A C 1
ATOM 1614 O O . LEU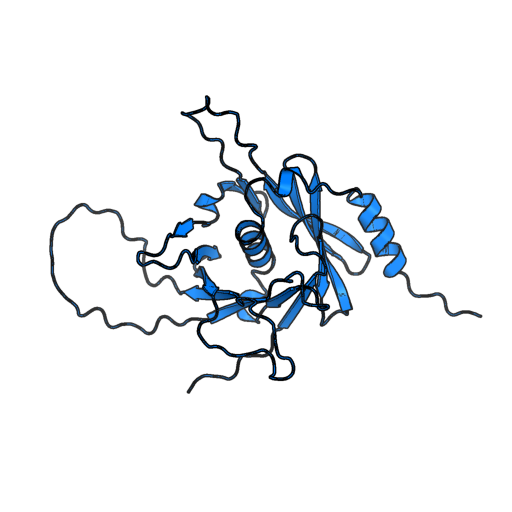 A 1 205 ? 4.629 1.575 -0.447 1.00 92.62 205 LEU A O 1
ATOM 1618 N N . SER A 1 206 ? 4.580 0.007 -2.051 1.00 91.19 206 SER A N 1
ATOM 1619 C CA . SER A 1 206 ? 5.229 0.848 -3.061 1.00 91.19 206 SER A CA 1
ATOM 1620 C C . SER A 1 206 ? 4.411 2.109 -3.354 1.00 91.19 206 SER A C 1
ATOM 1622 O O . SER A 1 206 ? 4.975 3.185 -3.543 1.00 91.19 206 SER A O 1
ATOM 1624 N N . LEU A 1 207 ? 3.081 2.002 -3.330 1.00 90.62 207 LEU A N 1
ATOM 1625 C CA . LEU A 1 207 ? 2.173 3.123 -3.509 1.00 90.62 207 LEU A CA 1
ATOM 1626 C C . LEU A 1 207 ? 2.218 4.094 -2.317 1.00 90.62 207 LEU A C 1
ATOM 1628 O O . LEU A 1 207 ? 2.280 5.307 -2.523 1.00 90.62 207 LEU A O 1
ATOM 1632 N N . ILE A 1 208 ? 2.248 3.583 -1.081 1.00 91.31 208 ILE A N 1
ATOM 1633 C CA . ILE A 1 208 ? 2.417 4.389 0.138 1.00 91.31 208 ILE A CA 1
ATOM 1634 C C . ILE A 1 208 ? 3.742 5.157 0.067 1.00 91.31 208 ILE A C 1
ATOM 1636 O O . ILE A 1 208 ? 3.749 6.379 0.202 1.00 91.31 208 ILE A O 1
ATOM 1640 N N . LEU A 1 209 ? 4.849 4.476 -0.240 1.00 88.25 209 LEU A N 1
ATOM 1641 C CA . LEU A 1 209 ? 6.169 5.099 -0.404 1.00 88.25 209 LEU A CA 1
ATOM 1642 C C . LEU A 1 209 ? 6.205 6.137 -1.540 1.00 88.25 209 LEU A C 1
ATOM 1644 O O . LEU A 1 209 ? 6.983 7.092 -1.482 1.00 88.25 209 LEU A O 1
ATOM 1648 N N . MET A 1 210 ? 5.349 5.978 -2.555 1.00 85.25 210 MET A N 1
ATOM 1649 C CA . MET A 1 210 ? 5.205 6.926 -3.660 1.00 85.25 210 MET A CA 1
ATOM 1650 C C . MET A 1 210 ? 4.480 8.203 -3.291 1.00 85.25 210 MET A C 1
ATOM 1652 O O . MET A 1 210 ? 4.913 9.287 -3.693 1.00 85.25 210 MET A O 1
ATOM 1656 N N . HIS A 1 211 ? 3.357 8.068 -2.596 1.00 82.62 211 HIS A N 1
ATOM 1657 C CA . HIS A 1 211 ? 2.420 9.166 -2.405 1.00 82.62 211 HIS A CA 1
ATOM 1658 C C . HIS A 1 211 ? 2.594 9.894 -1.082 1.00 82.62 211 HIS A C 1
ATOM 1660 O O . HIS A 1 211 ? 2.355 11.101 -1.038 1.00 82.62 211 HIS A O 1
ATOM 1666 N N . VAL A 1 212 ? 3.046 9.206 -0.033 1.00 83.88 212 VAL A N 1
ATOM 1667 C CA . VAL A 1 212 ? 3.279 9.829 1.269 1.00 83.88 212 VAL A CA 1
ATOM 1668 C C . VAL A 1 212 ? 4.483 10.749 1.165 1.00 83.88 212 VAL A C 1
ATOM 1670 O O . VAL A 1 212 ? 5.607 10.330 0.870 1.00 83.88 212 VAL A O 1
ATOM 1673 N N . LYS A 1 213 ? 4.265 12.043 1.404 1.00 77.00 213 LYS A N 1
ATOM 1674 C CA . LYS A 1 213 ? 5.361 13.013 1.357 1.00 77.00 213 LYS A CA 1
ATOM 1675 C C . LYS A 1 213 ? 6.323 12.769 2.516 1.00 77.00 213 LYS A C 1
ATOM 1677 O O . LYS A 1 213 ? 5.938 12.360 3.610 1.00 77.00 213 LYS A O 1
ATOM 1682 N N . ARG A 1 214 ? 7.596 13.113 2.300 1.00 68.44 214 ARG A N 1
ATOM 1683 C CA . ARG A 1 214 ? 8.609 13.139 3.364 1.00 68.44 214 ARG A CA 1
ATOM 1684 C C . ARG A 1 214 ? 8.067 14.005 4.516 1.00 68.44 214 ARG A C 1
ATOM 1686 O O . ARG A 1 214 ? 7.790 15.176 4.280 1.00 68.44 214 ARG A O 1
ATOM 1693 N N . GLN A 1 215 ? 7.916 13.424 5.711 1.00 77.56 215 GLN A N 1
ATOM 1694 C CA . GLN A 1 215 ? 7.346 14.030 6.937 1.00 77.56 215 GLN A CA 1
ATOM 1695 C C . GLN A 1 215 ? 5.811 14.141 7.025 1.00 77.56 215 GLN A C 1
ATOM 1697 O O . GLN A 1 215 ? 5.307 14.647 8.023 1.00 77.56 215 GLN A O 1
ATOM 1702 N N . GLU A 1 216 ? 5.037 13.672 6.042 1.00 82.69 216 GLU A N 1
ATOM 1703 C CA . GLU A 1 216 ? 3.571 13.606 6.191 1.00 82.69 216 GLU A CA 1
ATOM 1704 C C . GLU A 1 216 ? 3.172 12.673 7.340 1.00 82.69 216 GLU A C 1
ATOM 1706 O O . GLU A 1 216 ? 2.307 13.017 8.142 1.00 82.69 216 GLU A O 1
ATOM 1711 N N . TRP A 1 217 ? 3.895 11.562 7.489 1.00 85.25 217 TRP A N 1
ATOM 1712 C CA . TRP A 1 217 ? 3.743 10.620 8.597 1.00 85.25 217 TRP A CA 1
ATOM 1713 C C . TRP A 1 217 ? 3.934 11.263 9.981 1.00 85.25 217 TRP A C 1
ATOM 1715 O O . TRP A 1 217 ? 3.333 10.816 10.949 1.00 85.25 217 TRP A O 1
ATOM 1725 N N . GLU A 1 218 ? 4.705 12.352 10.095 1.00 88.62 218 GLU A N 1
ATOM 1726 C CA . GLU A 1 218 ? 4.879 13.048 11.379 1.00 88.62 218 GLU A CA 1
ATOM 1727 C C . GLU A 1 218 ? 3.598 13.767 11.823 1.00 88.62 218 GLU A C 1
ATOM 1729 O O . GLU A 1 218 ? 3.424 14.053 13.005 1.00 88.62 218 GLU A O 1
ATOM 1734 N N . LYS A 1 219 ? 2.707 14.077 10.875 1.00 89.19 219 LYS A N 1
ATOM 1735 C CA . LYS A 1 219 ? 1.443 14.787 11.114 1.00 89.19 219 LYS A CA 1
ATOM 1736 C C . LYS A 1 219 ? 0.241 13.852 11.159 1.00 89.19 219 LYS A C 1
ATOM 1738 O O . LYS A 1 219 ? -0.807 14.254 11.654 1.00 89.19 219 LYS A O 1
ATOM 1743 N N . VAL A 1 220 ? 0.379 12.646 10.616 1.00 89.12 220 VAL A N 1
ATOM 1744 C CA . VAL A 1 220 ? -0.687 11.648 10.554 1.00 89.12 220 VAL A CA 1
ATOM 1745 C C . VAL A 1 220 ? -0.395 10.565 11.578 1.00 89.12 220 VAL A C 1
ATOM 1747 O O . VAL A 1 220 ? 0.569 9.818 11.445 1.00 89.12 220 VAL A O 1
ATOM 1750 N N . GLN A 1 221 ? -1.226 10.501 12.609 1.00 91.75 221 GLN A N 1
ATOM 1751 C CA . GLN A 1 221 ? -1.140 9.515 13.678 1.00 91.75 221 GLN A CA 1
ATOM 1752 C C . GLN A 1 221 ? -2.530 8.933 13.884 1.00 91.75 221 GLN A C 1
ATOM 1754 O O . GLN A 1 221 ? -3.508 9.682 13.954 1.00 91.75 221 GLN A O 1
ATOM 1759 N N . SER A 1 222 ? -2.605 7.612 13.978 1.00 91.50 222 SER A N 1
ATOM 1760 C CA . SER A 1 222 ? -3.868 6.919 14.165 1.00 91.50 222 SER A CA 1
ATOM 1761 C C . SER A 1 222 ? -4.467 7.269 15.518 1.00 91.50 222 SER A C 1
ATOM 1763 O O . SER A 1 222 ? -3.828 7.123 16.558 1.00 91.50 222 SER A O 1
ATOM 1765 N N . GLN A 1 223 ? -5.720 7.724 15.504 1.00 89.94 223 GLN A N 1
ATOM 1766 C CA . GLN A 1 223 ? -6.468 7.995 16.737 1.00 89.94 223 GLN A CA 1
ATOM 1767 C C . GLN A 1 223 ? -6.960 6.709 17.409 1.00 89.94 223 GLN A C 1
ATOM 1769 O O . GLN A 1 223 ? -7.172 6.684 18.620 1.00 89.94 223 GLN A O 1
ATOM 1774 N N . ALA A 1 224 ? -7.165 5.652 16.621 1.00 89.44 224 ALA A N 1
ATOM 1775 C CA . ALA A 1 224 ? -7.598 4.348 17.094 1.00 89.44 224 ALA A CA 1
ATOM 1776 C C . ALA A 1 224 ? -6.408 3.389 17.178 1.00 89.44 224 ALA A C 1
ATOM 1778 O O . ALA A 1 224 ? -5.571 3.347 16.274 1.00 89.44 224 ALA A O 1
ATOM 1779 N N . SER A 1 225 ? -6.366 2.585 18.241 1.00 93.81 225 SER A N 1
ATOM 1780 C CA . SER A 1 225 ? -5.484 1.421 18.289 1.00 93.81 225 SER A CA 1
ATOM 1781 C C . SER A 1 225 ? -5.983 0.33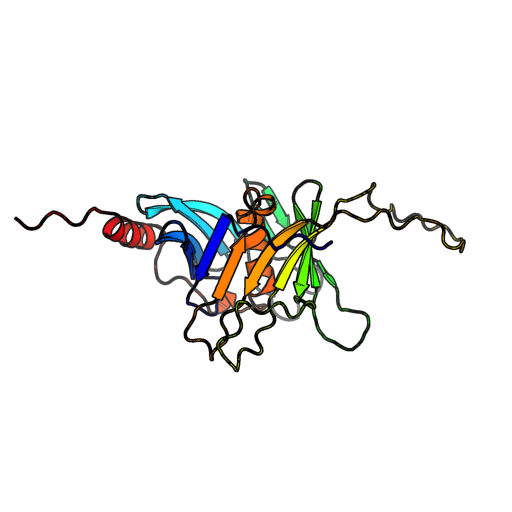2 17.322 1.00 93.81 225 SER A C 1
ATOM 1783 O O . SER A 1 225 ? -7.156 0.361 16.922 1.00 93.81 225 SER A O 1
ATOM 1785 N N . PRO A 1 226 ? -5.139 -0.649 16.959 1.00 93.75 226 PRO A N 1
ATOM 1786 C CA . PRO A 1 226 ? -5.569 -1.795 16.162 1.00 93.75 226 PRO A CA 1
ATOM 1787 C C . PRO A 1 226 ? -6.802 -2.494 16.752 1.00 93.75 226 PRO A C 1
ATOM 1789 O O . PRO A 1 226 ? -7.758 -2.752 16.029 1.00 93.75 226 PRO A O 1
ATOM 1792 N N . GLU A 1 227 ? -6.846 -2.696 18.069 1.00 95.06 227 GLU A N 1
ATOM 1793 C CA . GLU A 1 227 ? -7.954 -3.362 18.767 1.00 95.06 227 GLU A CA 1
ATOM 1794 C C . GLU A 1 227 ? -9.250 -2.540 18.702 1.00 95.06 227 GLU A C 1
ATOM 1796 O O . GLU A 1 227 ? -10.342 -3.083 18.528 1.00 95.06 227 GLU A O 1
ATOM 1801 N N . ALA A 1 228 ? -9.150 -1.211 18.807 1.00 93.81 228 ALA A N 1
ATOM 1802 C CA . ALA A 1 228 ? -10.303 -0.324 18.665 1.00 93.81 228 ALA A CA 1
ATOM 1803 C C . ALA A 1 228 ? -10.852 -0.331 17.226 1.00 93.81 228 ALA A C 1
ATOM 1805 O O . ALA A 1 228 ? -12.073 -0.295 17.014 1.00 93.81 228 ALA A O 1
ATOM 1806 N N . LEU A 1 229 ? -9.962 -0.409 16.229 1.00 93.44 229 LEU A N 1
ATOM 1807 C CA . LEU A 1 229 ? -10.355 -0.560 14.832 1.00 93.44 229 LEU A CA 1
ATOM 1808 C C . LEU A 1 229 ? -11.009 -1.931 14.591 1.00 93.44 229 LEU A C 1
ATOM 1810 O O . LEU A 1 229 ? -12.086 -1.974 13.999 1.00 93.44 229 LEU A O 1
ATOM 1814 N N . GLU A 1 230 ? -10.438 -3.023 15.107 1.00 95.19 230 GLU A N 1
ATOM 1815 C CA . GLU A 1 230 ? -11.036 -4.366 15.059 1.00 95.19 230 GLU A CA 1
ATOM 1816 C C . GLU A 1 230 ? -12.441 -4.386 15.657 1.00 95.19 230 GLU A C 1
ATOM 1818 O O . GLU A 1 230 ? -13.372 -4.880 15.022 1.00 95.19 230 GLU A O 1
ATOM 1823 N N . ALA A 1 231 ? -12.627 -3.800 16.843 1.00 93.00 231 ALA A N 1
ATOM 1824 C CA . ALA A 1 231 ? -13.932 -3.729 17.494 1.00 93.00 231 ALA A CA 1
ATOM 1825 C C . ALA A 1 231 ? -14.968 -3.011 16.612 1.00 93.00 231 ALA A C 1
ATOM 1827 O O . ALA A 1 231 ? -16.102 -3.473 16.461 1.00 93.00 231 ALA A O 1
ATOM 1828 N N . THR A 1 232 ? -14.565 -1.912 15.969 1.00 92.44 232 THR A N 1
ATOM 1829 C CA . THR A 1 232 ? -15.425 -1.136 15.063 1.00 92.44 232 THR A CA 1
ATOM 1830 C C . THR A 1 232 ? -15.771 -1.919 13.792 1.00 92.44 232 THR A C 1
ATOM 1832 O O . THR A 1 232 ? -16.908 -1.883 13.313 1.00 92.44 232 THR A O 1
ATOM 1835 N N . LEU A 1 233 ? -14.798 -2.635 13.227 1.00 91.88 233 LEU A N 1
ATOM 1836 C CA . LEU A 1 233 ? -14.981 -3.443 12.022 1.00 91.88 233 LEU A CA 1
ATOM 1837 C C . LEU A 1 233 ? -15.828 -4.691 12.305 1.00 91.88 233 LEU A C 1
ATOM 1839 O O . LEU A 1 233 ? -16.727 -5.004 11.525 1.00 91.88 233 LEU A O 1
ATOM 1843 N N . GLY A 1 234 ? -15.609 -5.350 13.443 1.00 87.06 234 GLY A N 1
ATOM 1844 C CA . GLY A 1 234 ? -16.367 -6.518 13.886 1.00 87.06 234 GLY A CA 1
ATOM 1845 C C . GLY A 1 234 ? -17.843 -6.206 14.135 1.00 87.06 234 GLY A C 1
ATOM 1846 O O . GLY A 1 234 ? -18.711 -6.970 13.714 1.00 87.06 234 GLY A O 1
ATOM 1847 N N . GLN A 1 235 ? -18.159 -5.041 14.716 1.00 85.94 235 GLN A N 1
ATOM 1848 C CA . GLN A 1 235 ? -19.548 -4.586 14.878 1.00 85.94 235 GLN A CA 1
ATOM 1849 C C . GLN A 1 235 ? -20.276 -4.408 13.539 1.00 85.94 235 GLN A C 1
ATOM 1851 O O . GLN A 1 235 ? -21.470 -4.682 13.450 1.00 85.94 235 GLN A O 1
ATOM 1856 N N . ARG A 1 236 ? -19.570 -3.976 12.486 1.00 77.31 236 ARG A N 1
ATOM 1857 C CA . ARG A 1 236 ? -20.139 -3.838 11.133 1.00 77.31 236 ARG A CA 1
ATOM 1858 C C . ARG A 1 236 ? -20.279 -5.166 10.395 1.00 77.31 236 ARG A C 1
ATOM 1860 O O . ARG A 1 236 ? -21.122 -5.266 9.510 1.00 77.31 236 ARG A O 1
ATOM 1867 N N . ALA A 1 237 ? -19.446 -6.149 10.726 1.00 75.31 237 ALA A N 1
ATOM 1868 C CA . ALA A 1 237 ? -19.488 -7.483 10.135 1.00 75.31 237 ALA A CA 1
ATOM 1869 C C . ALA A 1 237 ? -20.572 -8.381 10.757 1.00 75.31 237 ALA A C 1
ATOM 1871 O O . ALA A 1 237 ? -20.943 -9.393 10.161 1.00 75.31 237 ALA A O 1
ATOM 1872 N N . ALA A 1 238 ? -21.086 -8.031 11.941 1.00 70.06 238 ALA A N 1
ATOM 1873 C CA . ALA A 1 238 ? -22.167 -8.773 12.572 1.00 70.06 238 ALA A CA 1
ATOM 1874 C C . ALA A 1 238 ? -23.444 -8.705 11.708 1.00 70.06 238 ALA A C 1
ATOM 1876 O O . ALA A 1 238 ? -23.858 -7.608 11.319 1.00 70.06 238 ALA A O 1
ATOM 1877 N N . PRO A 1 239 ? -24.097 -9.846 11.407 1.00 61.84 239 PRO A N 1
ATOM 1878 C CA . PRO A 1 239 ? -25.362 -9.834 10.691 1.00 61.84 239 PRO A CA 1
ATOM 1879 C C . PRO A 1 239 ? -26.365 -9.008 11.491 1.00 61.84 239 PRO A C 1
ATOM 1881 O O . PRO A 1 239 ? -26.546 -9.217 12.694 1.00 61.84 239 PRO A O 1
ATOM 1884 N N . THR A 1 240 ? -27.004 -8.050 10.822 1.00 56.91 240 THR A N 1
ATOM 1885 C CA . THR A 1 240 ? -28.113 -7.286 11.389 1.00 56.91 240 THR A CA 1
ATOM 1886 C C . THR A 1 240 ? -29.142 -8.310 11.850 1.00 56.91 240 THR A C 1
ATOM 1888 O O . THR A 1 240 ? -29.670 -9.061 11.028 1.00 56.91 240 THR A O 1
ATOM 1891 N N . ARG A 1 241 ? -29.358 -8.424 13.168 1.00 49.91 241 ARG A N 1
ATOM 1892 C CA . ARG A 1 241 ? -30.369 -9.340 13.707 1.00 49.91 241 ARG A CA 1
ATOM 1893 C C . ARG A 1 241 ? -31.681 -9.072 12.965 1.00 49.91 241 ARG A C 1
ATOM 1895 O O . ARG A 1 241 ? -32.047 -7.898 12.862 1.00 49.91 241 ARG A O 1
ATOM 1902 N N . PRO A 1 242 ? -32.375 -10.104 12.454 1.00 46.47 242 PRO A N 1
ATOM 1903 C CA . PRO A 1 242 ? -33.715 -9.901 11.936 1.00 46.47 242 PRO A CA 1
ATOM 1904 C C . PRO A 1 242 ? -34.545 -9.283 13.062 1.00 46.47 242 PRO A C 1
ATOM 1906 O O . PRO A 1 242 ? -34.570 -9.799 14.183 1.00 46.47 242 PRO A O 1
ATOM 1909 N N . VAL A 1 243 ? -35.117 -8.115 12.780 1.00 53.91 243 VAL A N 1
ATOM 1910 C CA . VAL A 1 243 ? -36.071 -7.465 13.675 1.00 53.91 243 VAL A CA 1
ATOM 1911 C C . VAL A 1 243 ? -37.280 -8.406 13.761 1.00 53.91 243 VAL A C 1
ATOM 1913 O O . VAL A 1 243 ? -37.736 -8.843 12.700 1.00 53.91 243 VAL A O 1
ATOM 1916 N N . PRO A 1 244 ? -37.718 -8.796 14.971 1.00 60.41 244 PRO A N 1
ATOM 1917 C CA . PRO A 1 244 ? -38.860 -9.689 15.148 1.00 60.41 244 PRO A CA 1
ATOM 1918 C C . PRO A 1 244 ? -40.163 -9.081 14.623 1.00 60.41 244 PRO A C 1
ATOM 1920 O O . PRO A 1 244 ? -40.291 -7.834 14.643 1.00 60.41 244 PRO A O 1
#

Organism: Serendipita indica (strain DSM 11827) (NCBI:txid1109443)

pLDDT: mean 75.65, std 20.17, range [32.03, 98.0]

Secondary structure (DSSP, 8-state):
--PPPPPPSEEEEE-SS-SSS-EEEETTTTEEEEEEEEETTEEEEEEE-TTS-EEEEEEEE------TT--S--PPPEEEETTEEEETTTTT-EEEPPSSS----EEEEEETTEEEEEEE--S---SSS--S------EEEEEEE--S----------------------EEEEEEEE---TT-SSPEEEEE-GGGGGGHHHHHHHHHHHHSPTTGGGT---SS-HHHHHHHHHHHHS--PPP-